Protein AF-A0A5N9BC01-F1 (afdb_monomer_lite)

Secondary structure (DSSP, 8-state):
------SS---EEEE-S-HHHHHT-EETTPEE--TTTHHHHGGGGT--TTS-EEEEESSSHHHHHHHHHHHHTT--SEEEEEEHHHHHHHTT--EE-------EEEEEE-TT--EEEEETTS-EEETTEEEEEEEEE-TTTT-S-SEEEEEEEEETTTTEEEEEEEEEESSGGG-S-EEE---TT--PPEEP-TTSHHHHHHHHHHT--S--

Sequence (212 aa):
MVVGFSEKAYSVMIDVRTDEEWRAGYIEGAIHIPLSEIKKNIENYEISKDEEILLYCRSGNRSGRAKAILDELGYTNTTNIGGIESVSEEYNLKIKKDIYTPSWELYAETDVGIKYYVDTKSYFERNDNKYVITMQDTSTQGTDFRSLSMYFEIDCEKFRARPVRIFGYSGLMGDGNEVELSEKSDNIWMYATAGTPNGILLDVMCGGDEEK

Structure (mmCIF, N/CA/C/O backbone):
data_AF-A0A5N9BC01-F1
#
_entry.id   AF-A0A5N9BC01-F1
#
loop_
_atom_site.group_PDB
_atom_site.id
_atom_site.type_symbol
_atom_site.label_atom_id
_atom_site.label_alt_id
_atom_site.label_comp_id
_atom_site.label_asym_id
_atom_site.label_entity_id
_atom_site.label_seq_id
_atom_site.pdbx_PDB_ins_code
_atom_site.Cartn_x
_atom_site.Cartn_y
_atom_site.Cartn_z
_atom_site.occupancy
_atom_site.B_iso_or_equiv
_atom_site.auth_seq_id
_atom_site.auth_comp_id
_atom_site.auth_asym_id
_atom_site.auth_atom_id
_atom_site.pdbx_PDB_model_num
ATOM 1 N N . MET A 1 1 ? -0.785 -28.365 17.333 1.00 28.58 1 MET A N 1
ATOM 2 C CA . MET A 1 1 ? -1.544 -27.939 18.525 1.00 28.58 1 MET A CA 1
ATOM 3 C C . MET A 1 1 ? -2.065 -26.548 18.225 1.00 28.58 1 MET A C 1
ATOM 5 O O . MET A 1 1 ? -1.268 -25.627 18.139 1.00 28.58 1 MET A O 1
ATOM 9 N N . VAL A 1 2 ? -3.353 -26.443 17.904 1.00 28.72 2 VAL A N 1
ATOM 10 C CA . VAL A 1 2 ? -4.022 -25.173 17.602 1.00 28.72 2 VAL A CA 1
ATOM 11 C C . VAL A 1 2 ? -4.613 -24.680 18.918 1.00 28.72 2 VAL A C 1
ATOM 13 O O . VAL A 1 2 ? -5.442 -25.364 19.508 1.00 28.72 2 VAL A O 1
ATOM 16 N N . VAL A 1 3 ? -4.134 -23.544 19.403 1.00 34.75 3 VAL A N 1
ATOM 17 C CA . VAL A 1 3 ? -4.784 -22.723 20.432 1.00 34.75 3 VAL A CA 1
ATOM 18 C C . VAL A 1 3 ? -5.251 -21.486 19.659 1.00 34.75 3 VAL A C 1
ATOM 20 O O . VAL A 1 3 ? -4.413 -20.796 19.098 1.00 34.75 3 VAL A O 1
ATOM 23 N N . GLY A 1 4 ? -6.528 -21.216 19.399 1.00 25.83 4 GLY A N 1
ATOM 24 C CA . GLY A 1 4 ? -7.740 -21.506 20.155 1.00 25.83 4 GLY A CA 1
ATOM 25 C C . GLY A 1 4 ? -8.267 -20.166 20.665 1.00 25.83 4 GLY A C 1
ATOM 26 O O . GLY A 1 4 ? -8.031 -19.834 21.821 1.00 25.83 4 GLY A O 1
ATOM 27 N N . PHE A 1 5 ? -8.892 -19.371 19.785 1.00 39.84 5 PHE A N 1
ATOM 28 C CA . PHE A 1 5 ? -9.642 -18.179 20.186 1.00 39.84 5 PHE A CA 1
ATOM 29 C C . PHE A 1 5 ? -10.768 -18.635 21.126 1.00 39.84 5 PHE A C 1
ATOM 31 O O . PHE A 1 5 ? -11.551 -19.516 20.779 1.00 39.84 5 PHE A O 1
ATOM 38 N N . SER A 1 6 ? -10.779 -18.096 22.344 1.00 33.09 6 SER A N 1
ATOM 39 C CA . SER A 1 6 ? -11.798 -18.351 23.366 1.00 33.09 6 SER A CA 1
ATOM 40 C C . SER A 1 6 ? -13.200 -18.035 22.830 1.00 33.09 6 SER A C 1
ATOM 42 O O . SER A 1 6 ? -13.375 -17.016 22.172 1.00 33.09 6 SER A O 1
ATOM 44 N N . GLU A 1 7 ? -14.191 -18.867 23.173 1.00 32.25 7 GLU A N 1
ATOM 45 C CA . GLU A 1 7 ? -15.620 -18.777 22.811 1.00 32.25 7 GLU A CA 1
ATOM 46 C C . GLU A 1 7 ? -16.351 -17.532 23.374 1.00 32.25 7 GLU A C 1
ATOM 48 O O . GLU A 1 7 ? -17.324 -17.629 24.124 1.00 32.25 7 GLU A O 1
ATOM 53 N N . LYS A 1 8 ? -15.905 -16.329 23.016 1.00 34.56 8 LYS A N 1
ATOM 54 C CA . LYS A 1 8 ? -16.714 -15.107 23.073 1.00 34.56 8 LYS A CA 1
ATOM 55 C C . LYS A 1 8 ? -16.886 -14.596 21.647 1.00 34.56 8 LYS A C 1
ATOM 57 O O . LYS A 1 8 ? -15.957 -14.704 20.855 1.00 34.56 8 LYS A O 1
ATOM 62 N N . ALA A 1 9 ? -18.090 -14.114 21.333 1.00 38.66 9 ALA A N 1
ATOM 63 C CA . ALA A 1 9 ? -18.463 -13.549 20.037 1.00 38.66 9 ALA A CA 1
ATOM 64 C C . ALA A 1 9 ? -17.317 -12.701 19.462 1.00 38.66 9 ALA A C 1
ATOM 66 O O . ALA A 1 9 ? -16.753 -11.890 20.189 1.00 38.66 9 ALA A O 1
ATOM 67 N N . TYR A 1 10 ? -16.938 -12.966 18.211 1.00 49.47 10 TYR A N 1
ATOM 68 C CA . TYR A 1 10 ? -15.742 -12.421 17.572 1.00 49.47 10 TYR A CA 1
ATOM 69 C C . TYR A 1 10 ? -15.639 -10.901 17.770 1.00 49.47 10 TYR A C 1
ATOM 71 O O . TYR A 1 10 ? -16.432 -10.148 17.220 1.00 49.47 10 TYR A O 1
ATOM 79 N N . SER A 1 11 ? -14.674 -10.449 18.572 1.00 68.69 11 SER A N 1
ATOM 80 C CA . SER A 1 11 ? -14.375 -9.026 18.716 1.00 68.69 11 SER A CA 1
ATOM 81 C C . SER A 1 11 ? -13.647 -8.543 17.459 1.00 68.69 11 SER A C 1
ATOM 83 O O . SER A 1 11 ? -12.609 -9.100 17.086 1.00 68.69 11 SER A O 1
ATOM 85 N N . VAL A 1 12 ? -14.149 -7.492 16.816 1.00 88.19 12 VAL A N 1
ATOM 86 C CA . VAL A 1 12 ? -13.495 -6.859 15.667 1.00 88.19 12 VAL A CA 1
ATOM 87 C C . VAL A 1 12 ? -12.397 -5.933 16.174 1.00 88.19 12 VAL A C 1
ATOM 89 O O . VAL A 1 12 ? -12.667 -4.918 16.814 1.00 88.19 12 VAL A O 1
ATOM 92 N N . MET A 1 13 ? -11.138 -6.258 15.888 1.00 92.81 13 MET A N 1
ATOM 93 C CA . MET A 1 13 ? -10.010 -5.409 16.261 1.00 92.81 13 MET A CA 1
ATOM 94 C C . MET A 1 13 ? -9.645 -4.459 15.119 1.00 92.81 13 MET A C 1
ATOM 96 O O . MET A 1 13 ? -9.407 -4.905 14.001 1.00 92.81 13 MET A O 1
ATOM 100 N N . ILE A 1 14 ? -9.559 -3.159 15.402 1.00 95.12 14 ILE A N 1
ATOM 101 C CA . ILE A 1 14 ? -9.250 -2.122 14.415 1.00 95.12 14 ILE A CA 1
ATOM 102 C C . ILE A 1 14 ? -7.999 -1.342 14.830 1.00 95.12 14 ILE A C 1
ATOM 104 O O . ILE A 1 14 ? -7.929 -0.740 15.907 1.00 95.12 14 ILE A O 1
ATOM 108 N N . ASP A 1 15 ? -7.029 -1.309 13.924 1.00 96.12 15 ASP A N 1
ATOM 109 C CA . ASP A 1 15 ? -5.835 -0.482 14.001 1.00 96.12 15 ASP A CA 1
ATOM 110 C C . ASP A 1 15 ? -6.068 0.857 13.305 1.00 96.12 15 ASP A C 1
ATOM 112 O O . ASP A 1 15 ? -6.285 0.911 12.094 1.00 96.12 15 ASP A O 1
ATOM 116 N N . VAL A 1 16 ? -5.979 1.948 14.066 1.00 97.19 16 VAL A N 1
ATOM 117 C CA . VAL A 1 16 ? -6.204 3.307 13.544 1.00 97.19 16 VAL A CA 1
ATOM 118 C C . VAL A 1 16 ? -4.920 4.117 13.332 1.00 97.19 16 VAL A C 1
ATOM 120 O O . VAL A 1 16 ? -4.947 5.356 13.289 1.00 97.19 16 VAL A O 1
ATOM 123 N N . ARG A 1 17 ? -3.770 3.437 13.262 1.00 94.19 17 ARG A N 1
ATOM 124 C CA . ARG A 1 17 ? -2.456 4.033 12.970 1.00 94.19 17 ARG A CA 1
ATOM 125 C C . ARG A 1 17 ? -2.304 4.391 11.489 1.00 94.19 17 ARG A C 1
ATOM 127 O O . ARG A 1 17 ? -3.174 4.092 10.677 1.00 94.19 17 ARG A O 1
ATOM 134 N N . THR A 1 18 ? -1.215 5.082 11.145 1.00 83.56 18 THR A N 1
ATOM 135 C CA . THR A 1 18 ? -0.920 5.397 9.738 1.00 83.56 18 THR A CA 1
ATOM 136 C C . THR A 1 18 ? -0.497 4.147 8.973 1.00 83.56 18 THR A C 1
ATOM 138 O O . THR A 1 18 ? -0.130 3.137 9.580 1.00 83.56 18 THR A O 1
ATOM 141 N N . ASP A 1 19 ? -0.510 4.221 7.644 1.00 79.69 19 ASP A N 1
ATOM 142 C CA . ASP A 1 19 ? -0.063 3.118 6.797 1.00 79.69 19 ASP A CA 1
ATOM 143 C C . ASP A 1 19 ? 1.407 2.752 7.061 1.00 79.69 19 ASP A C 1
ATOM 145 O O . ASP A 1 19 ? 1.770 1.580 7.037 1.00 79.69 19 ASP A O 1
ATOM 149 N N . GLU A 1 20 ? 2.275 3.734 7.335 1.00 72.25 20 GLU A N 1
ATOM 150 C CA . GLU A 1 20 ? 3.688 3.486 7.655 1.00 72.25 20 GLU A CA 1
ATOM 151 C C . GLU A 1 20 ? 3.836 2.677 8.946 1.00 72.25 20 GLU A C 1
ATOM 153 O O . GLU A 1 20 ? 4.620 1.732 9.003 1.00 72.25 20 GLU A O 1
ATOM 158 N N . GLU A 1 21 ? 3.062 3.018 9.979 1.00 84.31 21 GLU A N 1
ATOM 159 C CA . GLU A 1 21 ? 3.066 2.292 11.251 1.00 84.31 21 GLU A CA 1
ATOM 160 C C . GLU A 1 21 ? 2.482 0.882 11.113 1.00 84.31 21 GLU A C 1
ATOM 162 O O . GLU A 1 21 ? 2.986 -0.039 11.753 1.00 84.31 21 GLU A O 1
ATOM 167 N N . TRP A 1 22 ? 1.446 0.709 10.285 1.00 85.81 22 TRP A N 1
ATOM 168 C CA . TRP A 1 22 ? 0.878 -0.601 9.965 1.00 85.81 22 TRP A CA 1
ATOM 169 C C . TRP A 1 22 ? 1.900 -1.496 9.259 1.00 85.81 22 TRP A C 1
ATOM 171 O O . TRP A 1 22 ? 2.166 -2.606 9.719 1.00 85.81 22 TRP A O 1
ATOM 181 N N . ARG A 1 23 ? 2.555 -0.982 8.207 1.00 77.50 23 ARG A N 1
ATOM 182 C CA . ARG A 1 23 ? 3.620 -1.692 7.474 1.00 77.50 23 ARG A CA 1
ATOM 183 C C . ARG A 1 23 ? 4.821 -2.027 8.364 1.00 77.50 23 ARG A C 1
ATOM 185 O O . ARG A 1 23 ? 5.443 -3.069 8.183 1.00 77.50 23 ARG A O 1
ATOM 192 N N . ALA A 1 24 ? 5.139 -1.180 9.346 1.00 76.31 24 ALA A N 1
ATOM 193 C CA . ALA A 1 24 ? 6.208 -1.439 10.315 1.00 76.31 24 ALA A CA 1
ATOM 194 C C . ALA A 1 24 ? 5.879 -2.572 11.309 1.00 76.31 24 ALA A C 1
ATOM 196 O O . ALA A 1 24 ? 6.786 -3.092 11.970 1.00 76.31 24 ALA A O 1
ATOM 197 N N . GLY A 1 25 ? 4.603 -2.949 11.411 1.00 85.88 25 GLY A N 1
ATOM 198 C CA . GLY A 1 25 ? 4.110 -4.111 12.135 1.00 85.88 25 GLY A CA 1
ATOM 199 C C . GLY A 1 25 ? 2.765 -3.861 12.809 1.00 85.88 25 GLY A C 1
ATOM 200 O O . GLY A 1 25 ? 2.514 -2.762 13.301 1.00 85.88 25 GLY A O 1
ATOM 201 N N . TYR A 1 26 ? 1.916 -4.884 12.870 1.00 91.12 26 TYR A N 1
ATOM 202 C CA . TYR A 1 26 ? 0.523 -4.834 13.310 1.00 91.12 26 TYR A CA 1
ATOM 203 C C . TYR A 1 26 ? 0.102 -6.101 14.067 1.00 91.12 26 TYR A C 1
ATOM 205 O O . TYR A 1 26 ? 0.809 -7.104 14.055 1.00 91.12 26 TYR A O 1
ATOM 213 N N . ILE A 1 27 ? -1.047 -6.070 14.742 1.00 91.31 27 ILE A N 1
ATOM 214 C CA . ILE A 1 27 ? -1.575 -7.240 15.453 1.00 91.31 27 ILE A CA 1
ATOM 215 C C . ILE A 1 27 ? -2.256 -8.183 14.461 1.00 91.31 27 ILE A C 1
ATOM 217 O O . ILE A 1 27 ? -3.157 -7.777 13.731 1.00 91.31 27 ILE A O 1
ATOM 221 N N . GLU A 1 28 ? -1.843 -9.452 14.442 1.00 84.38 28 GLU A N 1
ATOM 222 C CA . GLU A 1 28 ? -2.452 -10.465 13.573 1.00 84.38 28 GLU A CA 1
ATOM 223 C C . GLU A 1 28 ? -3.981 -10.521 13.739 1.00 84.38 28 GLU A C 1
ATOM 225 O O . GLU A 1 28 ? -4.484 -10.693 14.846 1.00 84.38 28 GLU A O 1
ATOM 230 N N . GLY A 1 29 ? -4.709 -10.403 12.624 1.00 83.38 29 GLY A N 1
ATOM 231 C CA . GLY A 1 29 ? -6.175 -10.423 12.606 1.00 83.38 29 GLY A CA 1
ATOM 232 C C . GLY A 1 29 ? -6.841 -9.060 12.817 1.00 83.38 29 GLY A C 1
ATOM 233 O O . GLY A 1 29 ? -8.062 -8.980 12.726 1.00 83.38 29 GLY A O 1
ATOM 234 N N . ALA A 1 30 ? -6.075 -7.991 13.059 1.00 90.38 30 ALA A N 1
ATOM 235 C CA . ALA A 1 30 ? -6.622 -6.640 13.076 1.00 90.38 30 ALA A CA 1
ATOM 236 C C . ALA A 1 30 ? -6.996 -6.160 11.664 1.00 90.38 30 ALA A C 1
ATOM 238 O O . ALA A 1 30 ? -6.338 -6.489 10.677 1.00 90.38 30 ALA A O 1
ATOM 239 N N . ILE A 1 31 ? -8.032 -5.330 11.583 1.00 90.81 31 ILE A N 1
ATOM 240 C CA . ILE A 1 31 ? -8.410 -4.572 10.392 1.00 90.81 31 ILE A CA 1
ATOM 241 C C . ILE A 1 31 ? -7.713 -3.212 10.457 1.00 90.81 31 ILE A C 1
ATOM 243 O O . ILE A 1 31 ? -7.769 -2.529 11.480 1.00 90.81 31 ILE A O 1
ATOM 247 N N . HIS A 1 32 ? -7.073 -2.786 9.371 1.00 92.81 32 HIS A N 1
ATOM 248 C CA . HIS A 1 32 ? -6.431 -1.474 9.312 1.00 92.81 32 HIS A CA 1
ATOM 249 C C . HIS A 1 32 ? -7.375 -0.416 8.747 1.00 92.81 32 HIS A C 1
ATOM 251 O O . HIS A 1 32 ? -7.806 -0.500 7.599 1.00 92.81 32 HIS A O 1
ATOM 257 N N . ILE A 1 33 ? -7.696 0.595 9.557 1.00 94.56 33 ILE A N 1
ATOM 258 C CA . ILE A 1 33 ? -8.483 1.752 9.127 1.00 94.56 33 ILE A CA 1
ATOM 259 C C . ILE A 1 33 ? -7.889 3.007 9.774 1.00 94.56 33 ILE A C 1
ATOM 261 O O . ILE A 1 33 ? -8.222 3.307 10.925 1.00 94.56 33 ILE A O 1
ATOM 265 N N . PRO A 1 34 ? -7.038 3.781 9.072 1.00 94.69 34 PRO A N 1
ATOM 266 C CA . PRO A 1 34 ? -6.438 4.986 9.632 1.00 94.69 34 PRO A CA 1
ATOM 267 C C . PRO A 1 34 ? -7.481 5.922 10.247 1.00 94.69 34 PRO A C 1
ATOM 269 O O . PRO A 1 34 ? -8.564 6.117 9.690 1.00 94.69 34 PRO A O 1
ATOM 272 N N . LEU A 1 35 ? -7.145 6.579 11.364 1.00 96.31 35 LEU A N 1
ATOM 273 C CA . LEU A 1 35 ? -8.056 7.528 12.027 1.00 96.31 35 LEU A CA 1
ATOM 274 C C . LEU A 1 35 ? -8.612 8.595 11.063 1.00 96.31 35 LEU A C 1
ATOM 276 O O . LEU A 1 35 ? -9.759 9.010 11.202 1.00 96.31 35 LEU A O 1
ATOM 280 N N . SER A 1 36 ? -7.808 9.048 10.099 1.00 91.38 36 SER A N 1
ATOM 281 C CA . SER A 1 36 ? -8.218 10.029 9.084 1.00 91.38 36 SER A CA 1
ATOM 282 C C . SER A 1 36 ? -9.303 9.515 8.139 1.00 91.38 36 SER A C 1
ATOM 284 O O . SER A 1 36 ? -10.016 10.318 7.544 1.00 91.38 36 SER A O 1
ATOM 286 N N . GLU A 1 37 ? -9.436 8.198 8.000 1.00 91.50 37 GLU A N 1
ATOM 287 C CA . GLU A 1 37 ? -10.335 7.554 7.046 1.00 91.50 37 GLU A CA 1
ATOM 288 C C . GLU A 1 37 ? -11.502 6.821 7.711 1.00 91.50 37 GLU A C 1
ATOM 290 O O . GLU A 1 37 ? -12.494 6.530 7.044 1.00 91.50 37 GLU A O 1
ATOM 295 N N . ILE A 1 38 ? -11.436 6.569 9.023 1.00 95.06 38 ILE A N 1
ATOM 296 C CA . ILE A 1 38 ? -12.409 5.721 9.724 1.00 95.06 38 ILE A CA 1
ATOM 297 C C . ILE A 1 38 ? -13.857 6.172 9.538 1.00 95.06 38 ILE A C 1
ATOM 299 O O . ILE A 1 38 ? -14.724 5.349 9.270 1.00 95.06 38 ILE A O 1
ATOM 303 N N . LYS A 1 39 ? -14.118 7.485 9.568 1.00 94.00 39 LYS A N 1
ATOM 304 C CA . LYS A 1 39 ? -15.468 8.030 9.370 1.00 94.00 39 LYS A CA 1
ATOM 305 C C . LYS A 1 39 ? -16.040 7.718 7.986 1.00 94.00 39 LYS A C 1
ATOM 307 O O . LYS A 1 39 ? -17.250 7.606 7.842 1.00 94.00 39 LYS A O 1
ATOM 312 N N . LYS A 1 40 ? -15.177 7.632 6.973 1.00 91.44 40 LYS A N 1
ATOM 313 C CA . LYS A 1 40 ? -15.565 7.392 5.581 1.00 91.44 40 LYS A CA 1
ATOM 314 C C . LYS A 1 40 ? -15.636 5.900 5.258 1.00 91.44 40 LYS A C 1
ATOM 316 O O . LYS A 1 40 ? -16.462 5.508 4.446 1.00 91.44 40 LYS A O 1
ATOM 321 N N . ASN A 1 41 ? -14.760 5.099 5.860 1.00 89.56 41 ASN A N 1
ATOM 322 C CA . ASN A 1 41 ? -14.519 3.733 5.405 1.00 89.56 41 ASN A CA 1
ATOM 323 C C . ASN A 1 41 ? -15.131 2.656 6.308 1.00 89.56 41 ASN A C 1
ATOM 325 O O . ASN A 1 41 ? -15.244 1.527 5.849 1.00 89.56 41 ASN A O 1
ATOM 329 N N . ILE A 1 42 ? -15.514 2.953 7.559 1.00 90.38 42 ILE A N 1
ATOM 330 C CA . ILE A 1 42 ? -15.968 1.913 8.503 1.00 90.38 42 ILE A CA 1
ATOM 331 C C . ILE A 1 42 ? -17.178 1.116 7.991 1.00 90.38 42 ILE A C 1
ATOM 333 O O . ILE A 1 42 ? -17.249 -0.091 8.197 1.00 90.38 42 ILE A O 1
ATOM 337 N N . GLU A 1 43 ? -18.091 1.757 7.262 1.00 89.00 43 GLU A N 1
ATOM 338 C CA . GLU A 1 43 ? -19.301 1.107 6.739 1.00 89.00 43 GLU A CA 1
ATOM 339 C C . GLU A 1 43 ? -19.011 0.102 5.611 1.00 89.00 43 GLU A C 1
ATOM 341 O O . GLU A 1 43 ? -19.857 -0.736 5.315 1.00 89.00 43 GLU A O 1
ATOM 346 N N . ASN A 1 44 ? -17.803 0.115 5.035 1.00 87.31 44 ASN A N 1
ATOM 347 C CA . ASN A 1 44 ? -17.390 -0.839 4.000 1.00 87.31 44 ASN A CA 1
ATOM 348 C C . ASN A 1 44 ? -16.996 -2.215 4.563 1.00 87.31 44 ASN A C 1
ATOM 350 O O . ASN A 1 44 ? -16.801 -3.146 3.789 1.00 87.31 44 ASN A O 1
ATOM 354 N N . TYR A 1 45 ? -16.827 -2.341 5.882 1.00 81.12 45 TYR A N 1
ATOM 355 C CA . TYR A 1 45 ? -16.319 -3.560 6.522 1.00 81.12 45 TYR A CA 1
ATOM 356 C C . TYR A 1 45 ? -17.424 -4.507 7.014 1.00 81.12 45 TYR A C 1
ATOM 358 O O . TYR A 1 45 ? -17.119 -5.468 7.709 1.00 81.12 45 TYR A O 1
ATOM 366 N N . GLU A 1 46 ? -18.693 -4.231 6.688 1.00 83.44 46 GLU A N 1
ATOM 367 C CA . GLU A 1 46 ? -19.864 -5.036 7.092 1.00 83.44 46 GLU A CA 1
ATOM 368 C C . GLU A 1 46 ? -19.953 -5.315 8.613 1.00 83.44 46 GLU A C 1
ATOM 370 O O . GLU A 1 46 ? -20.582 -6.277 9.044 1.00 83.44 46 GLU A O 1
ATOM 375 N N . ILE A 1 47 ? -19.358 -4.446 9.442 1.00 85.19 47 ILE A N 1
ATOM 376 C CA . ILE A 1 47 ? -19.362 -4.565 10.909 1.00 85.19 47 ILE A CA 1
ATOM 377 C C . ILE A 1 47 ? -20.702 -4.065 11.450 1.00 85.19 47 ILE A C 1
ATOM 379 O O . ILE A 1 47 ? -21.086 -2.910 11.208 1.00 85.19 47 ILE A O 1
ATOM 383 N N . SER A 1 48 ? -21.396 -4.905 12.220 1.00 87.75 48 SER A N 1
ATOM 384 C CA . SER A 1 48 ? -22.685 -4.525 12.809 1.00 87.75 48 SER A CA 1
ATOM 385 C C . SER A 1 48 ? -22.499 -3.456 13.891 1.00 87.75 48 SER A C 1
ATOM 387 O O . SER A 1 48 ? -21.491 -3.414 14.592 1.00 87.75 48 SER A O 1
ATOM 389 N N . LYS A 1 49 ? -23.470 -2.546 14.040 1.00 92.31 49 LYS A N 1
ATOM 390 C CA . LYS A 1 49 ? -23.354 -1.407 14.975 1.00 92.31 49 LYS A CA 1
ATOM 391 C C . LYS A 1 49 ? -23.278 -1.843 16.448 1.00 92.31 49 LYS A C 1
ATOM 393 O O . LYS A 1 49 ? -22.740 -1.110 17.273 1.00 92.31 49 LYS A O 1
ATOM 398 N N . ASP A 1 50 ? -23.805 -3.013 16.780 1.00 91.12 50 ASP A N 1
ATOM 399 C CA . ASP A 1 50 ? -23.810 -3.620 18.113 1.00 91.12 50 ASP A CA 1
ATOM 400 C C . ASP A 1 50 ? -22.650 -4.601 18.359 1.00 91.12 50 ASP A C 1
ATOM 402 O O . ASP A 1 50 ? -22.447 -5.047 19.492 1.00 91.12 50 ASP A O 1
ATOM 406 N N . GLU A 1 51 ? -21.864 -4.899 17.325 1.00 88.88 51 GLU A N 1
ATOM 407 C CA . GLU A 1 51 ? -20.704 -5.782 17.406 1.00 88.88 51 GLU A CA 1
ATOM 408 C C . GLU A 1 51 ? -19.588 -5.165 18.258 1.00 88.88 51 GLU A C 1
ATOM 410 O O . GLU A 1 51 ? -19.410 -3.946 18.301 1.00 88.88 51 GLU A O 1
ATOM 415 N N . GLU A 1 52 ? -18.838 -6.007 18.974 1.00 91.69 52 GLU A N 1
ATOM 416 C CA . GLU A 1 52 ? -17.736 -5.543 19.815 1.00 91.69 52 GLU A CA 1
ATOM 417 C C . GLU A 1 52 ? -16.556 -5.091 18.953 1.00 91.69 52 GLU A C 1
ATOM 419 O O . GLU A 1 52 ? -15.941 -5.896 18.258 1.00 91.69 52 GLU A O 1
ATOM 424 N N . ILE A 1 53 ? -16.207 -3.807 19.041 1.00 94.56 53 ILE A N 1
ATOM 425 C CA . ILE A 1 53 ? -15.092 -3.206 18.310 1.00 94.56 53 ILE A CA 1
ATOM 426 C C . ILE A 1 53 ? -13.997 -2.791 19.291 1.00 94.56 53 ILE A C 1
ATOM 428 O O . ILE A 1 53 ? -14.180 -1.894 20.119 1.00 94.56 53 ILE A O 1
ATOM 432 N N . LEU A 1 54 ? -12.819 -3.390 19.152 1.00 95.56 54 LEU A N 1
ATOM 433 C CA . LEU A 1 54 ? -11.627 -3.070 19.927 1.00 95.56 54 LEU A CA 1
ATOM 434 C C . LEU A 1 54 ? -10.680 -2.196 19.098 1.00 95.56 54 LEU A C 1
ATOM 436 O O . LEU A 1 54 ? -10.128 -2.626 18.091 1.00 95.56 54 LEU A O 1
ATOM 440 N N . LEU A 1 55 ? -10.465 -0.960 19.530 1.00 97.25 55 LEU A N 1
ATOM 441 C CA . LEU A 1 55 ? -9.646 0.029 18.835 1.00 97.25 55 LEU A CA 1
ATOM 442 C C . LEU A 1 55 ? -8.289 0.167 19.513 1.00 97.25 55 LEU A C 1
ATOM 444 O O . LEU A 1 55 ? -8.220 0.527 20.692 1.00 97.25 55 LEU A O 1
ATOM 448 N N . TYR A 1 56 ? -7.208 0.008 18.754 1.00 97.19 56 TYR A N 1
ATOM 449 C CA . TYR A 1 56 ? -5.862 0.316 19.231 1.00 97.19 56 TYR A CA 1
ATOM 450 C C . TYR A 1 56 ? -5.132 1.269 18.290 1.00 97.19 56 TYR A C 1
ATOM 452 O O . TYR A 1 56 ? -5.501 1.485 17.135 1.00 97.19 56 TYR A O 1
ATOM 460 N N . CYS A 1 57 ? -4.086 1.903 18.809 1.00 93.56 57 CYS A N 1
ATOM 461 C CA . CYS A 1 57 ? -3.162 2.663 17.980 1.00 93.56 57 CYS A CA 1
ATOM 462 C C . CYS A 1 57 ? -1.729 2.548 18.511 1.00 93.56 57 CYS A C 1
ATOM 464 O O . CYS A 1 57 ? -1.364 1.540 19.097 1.00 93.56 57 CYS A O 1
ATOM 466 N N . ARG A 1 58 ? -0.881 3.569 18.329 1.00 89.94 58 ARG A N 1
ATOM 467 C CA . ARG A 1 58 ? 0.480 3.557 18.895 1.00 89.94 58 ARG A CA 1
ATOM 468 C C . ARG A 1 58 ? 0.491 3.695 20.421 1.00 89.94 58 ARG A C 1
ATOM 470 O O . ARG A 1 58 ? 1.292 3.044 21.073 1.00 89.94 58 ARG A O 1
ATOM 477 N N . SER A 1 59 ? -0.366 4.550 20.983 1.00 86.81 59 SER A N 1
ATOM 478 C CA . SER A 1 59 ? -0.309 4.935 22.407 1.00 86.81 59 SER A CA 1
ATOM 479 C C . SER A 1 59 ? -1.674 5.135 23.082 1.00 86.81 59 SER A C 1
ATOM 481 O O . SER A 1 59 ? -1.733 5.668 24.182 1.00 86.81 59 SER A O 1
ATOM 483 N N . GLY A 1 60 ? -2.780 4.797 22.416 1.00 90.00 60 GLY A N 1
ATOM 484 C CA . GLY A 1 60 ? -4.151 4.982 22.920 1.00 90.00 60 GLY A CA 1
ATOM 485 C C . GLY A 1 60 ? -4.858 6.293 22.532 1.00 90.00 60 GLY A C 1
ATOM 486 O O . GLY A 1 60 ? -6.086 6.354 22.548 1.00 90.00 60 GLY A O 1
ATOM 487 N N . ASN A 1 61 ? -4.136 7.345 22.126 1.00 93.25 61 ASN A N 1
ATOM 488 C CA . ASN A 1 61 ? -4.761 8.651 21.845 1.00 93.25 61 ASN A CA 1
ATOM 489 C C . ASN A 1 61 ? -5.637 8.663 20.580 1.00 93.25 61 ASN A C 1
ATOM 491 O O . ASN A 1 61 ? -6.716 9.255 20.566 1.00 93.25 61 ASN A O 1
ATOM 495 N N . ARG A 1 62 ? -5.172 8.034 19.494 1.00 96.81 62 ARG A N 1
ATOM 496 C CA . ARG A 1 62 ? -5.917 7.997 18.224 1.00 96.81 62 ARG A CA 1
ATOM 497 C C . ARG A 1 62 ? -7.101 7.046 18.295 1.00 96.81 62 ARG A C 1
ATOM 499 O O . ARG A 1 62 ? -8.167 7.399 17.811 1.00 96.81 62 ARG A O 1
ATOM 506 N N . SER A 1 63 ? -6.937 5.903 18.951 1.00 95.31 63 SER A N 1
ATOM 507 C CA . SER A 1 63 ? -8.022 4.952 19.199 1.00 95.31 63 SER A CA 1
ATOM 508 C C . SER A 1 63 ? -9.118 5.549 20.082 1.00 95.31 63 SER A C 1
ATOM 510 O O . SER A 1 63 ? -10.290 5.312 19.821 1.00 95.31 63 SER A O 1
ATOM 512 N N . GLY A 1 64 ? -8.782 6.426 21.036 1.00 96.94 64 GLY A N 1
ATOM 513 C CA . GLY A 1 64 ? -9.786 7.199 21.779 1.00 96.94 64 GLY A CA 1
ATOM 514 C C . GLY A 1 64 ? -10.608 8.145 20.893 1.00 96.94 64 GLY A C 1
ATOM 515 O O . GLY A 1 64 ? -11.823 8.236 21.044 1.00 96.94 64 GLY A O 1
ATOM 516 N N . ARG A 1 65 ? -9.970 8.812 19.921 1.00 97.94 65 ARG A N 1
ATOM 517 C CA . ARG A 1 65 ? -10.676 9.650 18.932 1.00 97.94 65 ARG A CA 1
ATOM 518 C C . ARG A 1 65 ? -11.516 8.819 17.966 1.00 97.94 65 ARG A C 1
ATOM 520 O O . ARG A 1 65 ? -12.639 9.199 17.667 1.00 97.94 65 ARG A O 1
ATOM 527 N N . ALA A 1 66 ? -10.981 7.692 17.503 1.00 97.81 66 ALA A N 1
ATOM 528 C CA . ALA A 1 66 ? -11.704 6.757 16.651 1.00 97.81 66 ALA A CA 1
ATOM 529 C C . ALA A 1 66 ? -12.962 6.236 17.351 1.00 97.81 66 ALA A C 1
ATOM 531 O O . ALA A 1 66 ? -14.027 6.234 16.750 1.00 97.81 66 ALA A O 1
ATOM 532 N N . LYS A 1 67 ? -12.854 5.901 18.643 1.00 98.12 67 LYS A N 1
ATOM 533 C CA . LYS A 1 67 ? -13.986 5.487 19.472 1.00 98.12 67 LYS A CA 1
ATOM 534 C C . LYS A 1 67 ? -15.090 6.546 19.460 1.00 98.12 67 LYS A C 1
ATOM 536 O O . LYS A 1 67 ? -16.221 6.224 19.132 1.00 98.12 67 LYS A O 1
ATOM 541 N N . ALA A 1 68 ? -14.747 7.809 19.728 1.00 98.06 68 ALA A N 1
ATOM 542 C CA . ALA A 1 68 ? -15.715 8.907 19.704 1.00 98.06 68 ALA A CA 1
ATOM 543 C C . ALA A 1 68 ? -16.397 9.068 18.331 1.00 98.06 68 ALA A C 1
ATOM 545 O O . ALA A 1 68 ? -17.604 9.270 18.267 1.00 98.06 68 ALA A O 1
ATOM 546 N N . ILE A 1 69 ? -15.645 8.923 17.233 1.00 98.00 69 ILE A N 1
ATOM 547 C CA . ILE A 1 69 ? -16.207 8.955 15.873 1.00 98.00 69 ILE A CA 1
ATOM 548 C C . ILE A 1 69 ? -17.182 7.791 15.655 1.00 98.00 69 ILE A C 1
ATOM 550 O O . ILE A 1 69 ? -18.253 7.993 15.093 1.00 98.00 69 ILE A O 1
ATOM 554 N N . LEU A 1 70 ? -16.824 6.576 16.073 1.00 97.31 70 LEU A N 1
ATOM 555 C CA . LEU A 1 70 ? -17.693 5.411 15.912 1.00 97.31 70 LEU A CA 1
ATOM 556 C C . LEU A 1 70 ? -18.956 5.518 16.780 1.00 97.31 70 LEU A C 1
ATOM 558 O O . LEU A 1 70 ? -20.040 5.197 16.296 1.00 97.31 70 LEU A O 1
ATOM 562 N N . ASP A 1 71 ? -18.838 6.043 18.000 1.00 96.75 71 ASP A N 1
ATOM 563 C CA . ASP A 1 71 ? -19.983 6.331 18.871 1.00 96.75 71 ASP A CA 1
ATOM 564 C C . ASP A 1 71 ? -20.951 7.324 18.193 1.00 96.75 71 ASP A C 1
ATOM 566 O O . ASP A 1 71 ? -22.159 7.093 18.163 1.00 96.75 71 ASP A O 1
ATOM 570 N N . GLU A 1 72 ? -20.433 8.397 17.576 1.00 97.31 72 GLU A N 1
ATOM 571 C CA . GLU A 1 72 ? -21.234 9.358 16.794 1.00 97.31 72 GLU A CA 1
ATOM 572 C C . GLU A 1 72 ? -21.924 8.716 15.579 1.00 97.31 72 GLU A C 1
ATOM 574 O O . GLU A 1 72 ? -23.009 9.142 15.182 1.00 97.31 72 GLU A O 1
ATOM 579 N N . LEU A 1 73 ? -21.309 7.688 14.990 1.00 95.88 73 LEU A N 1
ATOM 580 C CA . LEU A 1 73 ? -21.861 6.908 13.877 1.00 95.88 73 LEU A CA 1
ATOM 581 C C . LEU A 1 73 ? -22.807 5.785 14.334 1.00 95.88 73 LEU A C 1
ATOM 583 O O . LEU A 1 73 ? -23.256 4.991 13.502 1.00 95.88 73 LEU A O 1
ATOM 587 N N . GLY A 1 74 ? -23.103 5.702 15.633 1.00 96.75 74 GLY A N 1
ATOM 588 C CA . GLY A 1 74 ? -24.059 4.761 16.207 1.00 96.75 74 GLY A CA 1
ATOM 589 C C . GLY A 1 74 ? -23.502 3.373 16.513 1.00 96.75 74 GLY A C 1
ATOM 590 O O . GLY A 1 74 ? -24.300 2.475 16.760 1.00 96.75 74 GLY A O 1
ATOM 591 N N . TYR A 1 75 ? -22.180 3.171 16.498 1.00 96.38 75 TYR A N 1
ATOM 592 C CA . TYR A 1 75 ? -21.590 1.931 17.008 1.00 96.38 75 TYR A CA 1
ATOM 593 C C . TYR A 1 75 ? -21.648 1.936 18.536 1.00 96.38 75 TYR A C 1
ATOM 595 O O . TYR A 1 75 ? -21.086 2.816 19.184 1.00 96.38 75 TYR A O 1
ATOM 603 N N . THR A 1 76 ? -22.341 0.967 19.126 1.00 95.19 76 THR A N 1
ATOM 604 C CA . THR A 1 76 ? -22.694 0.995 20.552 1.00 95.19 76 THR A CA 1
ATOM 605 C C . THR A 1 76 ? -21.720 0.237 21.444 1.00 95.19 76 THR A C 1
ATOM 607 O O . THR A 1 76 ? -21.776 0.395 22.662 1.00 95.19 76 THR A O 1
ATOM 610 N N . ASN A 1 77 ? -20.838 -0.583 20.867 1.00 94.62 77 ASN A N 1
ATOM 611 C CA . ASN A 1 77 ? -19.931 -1.452 21.613 1.00 94.62 77 ASN A CA 1
ATOM 612 C C . ASN A 1 77 ? -18.465 -1.253 21.194 1.00 94.62 77 ASN A C 1
ATOM 614 O O . ASN A 1 77 ? -17.798 -2.159 20.706 1.00 94.62 77 ASN A O 1
ATOM 618 N N . THR A 1 78 ? -17.964 -0.026 21.356 1.00 95.44 78 THR A N 1
ATOM 619 C CA . THR A 1 78 ? -16.593 0.352 20.987 1.00 95.44 78 THR A CA 1
ATOM 620 C C . THR A 1 78 ? -15.713 0.530 22.227 1.00 95.44 78 THR A C 1
ATOM 622 O O . THR A 1 78 ? -16.078 1.226 23.180 1.00 95.44 78 THR A O 1
ATOM 625 N N . THR A 1 79 ? -14.511 -0.046 22.215 1.00 96.25 79 THR A N 1
ATOM 626 C CA . THR A 1 79 ? -13.555 0.020 23.330 1.00 96.25 79 THR A CA 1
ATOM 627 C C . THR A 1 79 ? -12.192 0.485 22.838 1.00 96.25 79 THR A C 1
ATOM 629 O O . THR A 1 79 ? -11.641 -0.062 21.891 1.00 96.25 79 THR A O 1
ATOM 632 N N . ASN A 1 80 ? -11.612 1.492 23.496 1.00 96.44 80 ASN A N 1
ATOM 633 C CA . ASN A 1 80 ? -10.208 1.847 23.290 1.00 96.44 80 ASN A CA 1
ATOM 634 C C . ASN A 1 80 ? -9.332 0.940 24.159 1.00 96.44 80 ASN A C 1
ATOM 636 O O . ASN A 1 80 ? -9.342 1.082 25.379 1.00 96.44 80 ASN A O 1
ATOM 640 N N . ILE A 1 81 ? -8.562 0.060 23.527 1.00 94.94 81 ILE A N 1
ATOM 641 C CA . ILE A 1 81 ? -7.682 -0.901 24.205 1.00 94.94 81 ILE A CA 1
ATOM 642 C C . ILE A 1 81 ? -6.219 -0.425 24.281 1.00 94.94 81 ILE A C 1
ATOM 644 O O . ILE A 1 81 ? -5.369 -1.115 24.827 1.00 94.94 81 ILE A O 1
ATOM 648 N N . GLY A 1 82 ? -5.912 0.784 23.793 1.00 94.25 82 GLY A N 1
ATOM 649 C CA . GLY A 1 82 ? -4.634 1.453 24.054 1.00 94.25 82 GLY A CA 1
ATOM 650 C C . GLY A 1 82 ? -3.611 1.399 22.914 1.00 94.25 82 GLY A C 1
ATOM 651 O O . GLY A 1 82 ? -3.923 1.668 21.749 1.00 94.25 82 GLY A O 1
ATOM 652 N N . GLY A 1 83 ? -2.342 1.205 23.281 1.00 93.12 83 GLY A N 1
ATOM 653 C CA . GLY A 1 83 ? -1.199 1.163 22.365 1.00 93.12 83 GLY A CA 1
ATOM 654 C C . GLY A 1 83 ? -0.825 -0.264 21.960 1.00 93.12 83 GLY A C 1
ATOM 655 O O . GLY A 1 83 ? -0.973 -1.174 22.765 1.00 93.12 83 GLY A O 1
ATOM 656 N N . ILE A 1 84 ? -0.305 -0.449 20.745 1.00 93.19 84 ILE A N 1
ATOM 657 C CA . ILE A 1 84 ? -0.003 -1.765 20.158 1.00 93.19 84 ILE A CA 1
ATOM 658 C C . ILE A 1 84 ? 0.872 -2.661 21.049 1.00 93.19 84 ILE A C 1
ATOM 660 O O . ILE A 1 84 ? 0.569 -3.840 21.176 1.00 93.19 84 ILE A O 1
ATOM 664 N N . GLU A 1 85 ? 1.905 -2.114 21.696 1.00 91.12 85 GLU A N 1
ATOM 665 C CA . GLU A 1 85 ? 2.780 -2.885 22.597 1.00 91.12 85 GLU A CA 1
ATOM 666 C C . GLU A 1 85 ? 1.997 -3.405 23.811 1.00 91.12 85 GLU A C 1
ATOM 668 O O . GLU A 1 85 ? 1.992 -4.598 24.092 1.00 91.12 85 GLU A O 1
ATOM 673 N N . SER A 1 86 ? 1.243 -2.524 24.478 1.00 90.69 86 SER A N 1
ATOM 674 C CA . SER A 1 86 ? 0.428 -2.893 25.641 1.00 90.69 86 SER A CA 1
ATOM 675 C C . SER A 1 86 ? -0.666 -3.898 25.284 1.00 90.69 86 SER A C 1
ATOM 677 O O . SER A 1 86 ? -0.888 -4.846 26.027 1.00 90.69 86 SER A O 1
ATOM 679 N N . VAL A 1 87 ? -1.316 -3.728 24.128 1.00 91.94 87 VAL A N 1
ATOM 680 C CA . VAL A 1 87 ? -2.325 -4.678 23.638 1.00 91.94 87 VAL A CA 1
ATOM 681 C C . VAL A 1 87 ? -1.693 -6.035 23.332 1.00 91.94 87 VAL A C 1
ATOM 683 O O . VAL A 1 87 ? -2.253 -7.066 23.695 1.00 91.94 87 VAL A O 1
ATOM 686 N N . SER A 1 88 ? -0.531 -6.055 22.675 1.00 89.62 88 SER A N 1
ATOM 687 C CA . SER A 1 88 ? 0.192 -7.293 22.374 1.00 89.62 88 SER A CA 1
ATOM 688 C C . SER A 1 88 ? 0.512 -8.075 23.650 1.00 89.62 88 SER A C 1
ATOM 690 O O . SER A 1 88 ? 0.267 -9.280 23.694 1.00 89.62 88 SER A O 1
ATOM 692 N N . GLU A 1 89 ? 0.977 -7.393 24.698 1.00 90.06 89 GLU A N 1
ATOM 693 C CA . GLU A 1 89 ? 1.279 -8.001 25.997 1.00 90.06 89 GLU A CA 1
ATOM 694 C C . GLU A 1 89 ? 0.018 -8.479 26.736 1.00 90.06 89 GLU A C 1
ATOM 696 O O . GLU A 1 89 ? -0.052 -9.640 27.139 1.00 90.06 89 GLU A O 1
ATOM 701 N N . GLU A 1 90 ? -0.989 -7.614 26.893 1.00 88.75 90 GLU A N 1
ATOM 702 C CA . GLU A 1 90 ? -2.200 -7.895 27.680 1.00 88.75 90 GLU A CA 1
ATOM 703 C C . GLU A 1 90 ? -3.033 -9.033 27.080 1.00 88.75 90 GLU A C 1
ATOM 705 O O . GLU A 1 90 ? -3.529 -9.899 27.803 1.00 88.75 90 GLU A O 1
ATOM 710 N N . TYR A 1 91 ? -3.145 -9.063 25.751 1.00 84.62 91 TYR A N 1
ATOM 711 C CA . TYR A 1 91 ? -3.928 -10.065 25.031 1.00 84.62 91 TYR A CA 1
ATOM 712 C C . TYR A 1 91 ? -3.075 -11.254 24.560 1.00 84.62 91 TYR A C 1
ATOM 714 O O . TYR A 1 91 ? -3.610 -12.184 23.955 1.00 84.62 91 TYR A O 1
ATOM 722 N N . ASN A 1 92 ? -1.762 -11.249 24.833 1.00 88.00 92 ASN A N 1
ATOM 723 C CA . ASN A 1 92 ? -0.800 -12.246 24.352 1.00 88.00 92 ASN A CA 1
ATOM 724 C C . ASN A 1 92 ? -0.889 -12.459 22.822 1.00 88.00 92 ASN A C 1
ATOM 726 O O . ASN A 1 92 ? -0.899 -13.587 22.317 1.00 88.00 92 ASN A O 1
ATOM 730 N N . LEU A 1 93 ? -0.994 -11.353 22.081 1.00 86.00 93 LEU A N 1
ATOM 731 C CA . LEU A 1 93 ? -1.126 -11.329 20.625 1.00 86.00 93 LEU A CA 1
ATOM 732 C C . LEU A 1 93 ? 0.216 -11.032 19.967 1.00 86.00 93 LEU A C 1
ATOM 734 O O . LEU A 1 93 ? 1.032 -10.277 20.490 1.00 86.00 93 LEU A O 1
ATOM 738 N N . LYS A 1 94 ? 0.446 -11.594 18.781 1.00 85.38 94 LYS A N 1
ATOM 739 C CA . LYS A 1 94 ? 1.691 -11.379 18.039 1.00 85.38 94 LYS A CA 1
ATOM 740 C C . LYS A 1 94 ? 1.618 -10.095 17.220 1.00 85.38 94 LYS A C 1
ATOM 742 O O . LYS A 1 94 ? 0.724 -9.946 16.387 1.00 85.38 94 LYS A O 1
ATOM 747 N N . ILE A 1 95 ? 2.619 -9.231 17.386 1.00 87.12 95 ILE A N 1
ATOM 748 C CA . ILE A 1 95 ? 2.908 -8.176 16.413 1.00 87.12 95 ILE A CA 1
ATOM 749 C C . ILE A 1 95 ? 3.561 -8.841 15.200 1.00 87.12 95 ILE A C 1
ATOM 751 O O . ILE A 1 95 ? 4.723 -9.257 15.239 1.00 87.12 95 ILE A O 1
ATOM 755 N N . LYS A 1 96 ? 2.799 -8.968 14.118 1.00 84.56 96 LYS A N 1
ATOM 756 C CA . LYS A 1 96 ? 3.319 -9.339 12.810 1.00 84.56 96 LYS A CA 1
ATOM 757 C C . LYS A 1 96 ? 4.012 -8.151 12.187 1.00 84.56 96 LYS A C 1
ATOM 759 O O . LYS A 1 96 ? 3.488 -7.048 12.172 1.00 84.56 96 LYS A O 1
ATOM 764 N N . LYS A 1 97 ? 5.174 -8.401 11.610 1.00 76.75 97 LYS A N 1
ATOM 765 C CA . LYS A 1 97 ? 5.710 -7.560 10.552 1.00 76.75 97 LYS A CA 1
ATOM 766 C C . LYS A 1 97 ? 5.535 -8.383 9.304 1.00 76.75 97 LYS A C 1
ATOM 768 O O . LYS A 1 97 ? 6.194 -9.417 9.181 1.00 76.75 97 LYS A O 1
ATOM 773 N N . ASP A 1 98 ? 4.637 -7.968 8.425 1.00 63.00 98 ASP A N 1
ATOM 774 C CA . ASP A 1 98 ? 4.712 -8.487 7.073 1.00 63.00 98 ASP A CA 1
ATOM 775 C C . ASP A 1 98 ? 6.022 -7.946 6.523 1.00 63.00 98 ASP A C 1
ATOM 777 O O . ASP A 1 98 ? 6.135 -6.781 6.149 1.00 63.00 98 ASP A O 1
ATOM 781 N N . ILE A 1 99 ? 7.062 -8.780 6.560 1.00 56.75 99 ILE A N 1
ATOM 782 C CA . ILE A 1 99 ? 8.216 -8.564 5.706 1.00 56.75 99 ILE A CA 1
ATOM 783 C C . ILE A 1 99 ? 7.641 -8.735 4.315 1.00 56.75 99 ILE A C 1
ATOM 785 O O . ILE A 1 99 ? 7.467 -9.859 3.836 1.00 56.75 99 ILE A O 1
ATOM 789 N N . TYR A 1 100 ? 7.248 -7.609 3.731 1.00 61.47 100 TYR A N 1
ATOM 790 C CA . TYR A 1 100 ? 6.796 -7.551 2.367 1.00 61.47 100 TYR A CA 1
ATOM 791 C C . TYR A 1 100 ? 7.859 -8.242 1.520 1.00 61.47 100 TYR A C 1
ATOM 793 O O . TYR A 1 100 ? 8.985 -7.760 1.407 1.00 61.47 100 TYR A O 1
ATOM 801 N N . THR A 1 101 ? 7.534 -9.441 1.045 1.00 65.88 101 THR A N 1
ATOM 802 C CA . THR A 1 101 ? 8.448 -10.243 0.244 1.00 65.88 101 THR A CA 1
ATOM 803 C C . THR A 1 101 ? 7.969 -10.090 -1.186 1.00 65.88 101 THR A C 1
ATOM 805 O O . THR A 1 101 ? 7.010 -10.781 -1.561 1.00 65.88 101 THR A O 1
ATOM 808 N N . PRO A 1 102 ? 8.562 -9.152 -1.943 1.00 71.12 102 PRO A N 1
ATOM 809 C CA . PRO A 1 102 ? 8.132 -8.877 -3.299 1.00 71.12 102 PRO A CA 1
ATOM 810 C C . PRO A 1 102 ? 8.169 -10.152 -4.140 1.00 71.12 102 PRO A C 1
ATOM 812 O O . PRO A 1 102 ? 9.076 -10.979 -4.003 1.00 71.12 102 PRO A O 1
ATOM 815 N N . SER A 1 103 ? 7.178 -10.312 -5.011 1.00 82.06 103 SER A N 1
ATOM 816 C CA . SER A 1 103 ? 7.151 -11.370 -6.019 1.00 82.06 103 SER A CA 1
ATOM 817 C C . SER A 1 103 ? 7.546 -10.768 -7.360 1.00 82.06 103 SER A C 1
ATOM 819 O O . SER A 1 103 ? 6.705 -10.546 -8.226 1.00 82.06 103 SER A O 1
ATOM 821 N N . TRP A 1 104 ? 8.830 -10.423 -7.486 1.00 88.38 104 TRP A N 1
ATOM 822 C CA . TRP A 1 104 ? 9.358 -9.791 -8.690 1.00 88.38 104 TRP A CA 1
ATOM 823 C C . TRP A 1 104 ? 9.310 -10.749 -9.879 1.00 88.38 104 TRP A C 1
ATOM 825 O O . TRP A 1 104 ? 10.031 -11.746 -9.916 1.00 88.38 104 TRP A O 1
ATOM 835 N N . GLU A 1 105 ? 8.516 -10.394 -10.879 1.00 91.00 105 GLU A N 1
ATOM 836 C CA . GLU A 1 105 ? 8.437 -11.091 -12.157 1.00 91.00 105 GLU A CA 1
ATOM 837 C C . GLU A 1 105 ? 8.932 -10.167 -13.267 1.00 91.00 105 GLU A C 1
ATOM 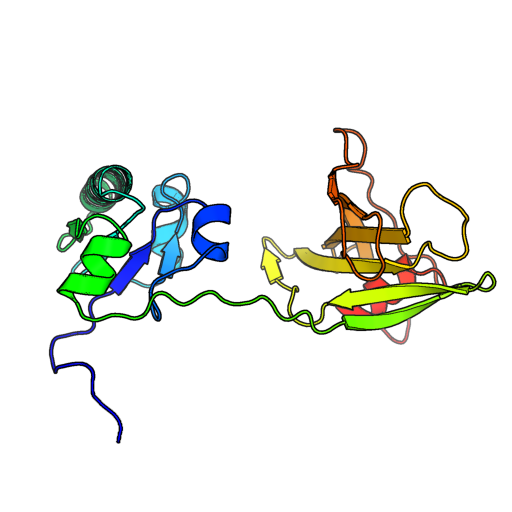839 O O . GLU A 1 105 ? 8.491 -9.024 -13.377 1.00 91.00 105 GLU A O 1
ATOM 844 N N . LEU A 1 106 ? 9.884 -10.641 -14.075 1.00 93.12 106 LEU A N 1
ATOM 845 C CA . LEU A 1 106 ? 10.370 -9.899 -15.238 1.00 93.12 106 LEU A CA 1
ATOM 846 C C . LEU A 1 106 ? 9.235 -9.799 -16.261 1.00 93.12 106 LEU A C 1
ATOM 848 O O . LEU A 1 106 ? 8.788 -10.828 -16.764 1.00 93.12 106 LEU A O 1
ATOM 852 N N . TYR A 1 107 ? 8.810 -8.581 -16.592 1.00 91.88 107 TYR A N 1
ATOM 853 C CA . TYR A 1 107 ? 7.775 -8.363 -17.606 1.00 91.88 107 TYR A CA 1
ATOM 854 C C . TYR A 1 107 ? 8.323 -7.753 -18.897 1.00 91.88 107 TYR A C 1
ATOM 856 O O . TYR A 1 107 ? 7.733 -7.958 -19.949 1.00 91.88 107 TYR A O 1
ATOM 864 N N . ALA A 1 108 ? 9.441 -7.022 -18.858 1.00 92.31 108 ALA A N 1
ATOM 865 C CA . ALA A 1 108 ? 10.033 -6.443 -20.062 1.00 92.31 108 ALA A CA 1
ATOM 866 C C . ALA A 1 108 ? 11.557 -6.330 -19.971 1.00 92.31 108 ALA A C 1
ATOM 868 O O . ALA A 1 108 ? 12.126 -6.112 -18.899 1.00 92.31 108 ALA A O 1
ATOM 869 N N . GLU A 1 109 ? 12.210 -6.413 -21.128 1.00 92.62 109 GLU A N 1
ATOM 870 C CA . GLU A 1 109 ? 13.624 -6.099 -21.315 1.00 92.62 109 GLU A CA 1
ATOM 871 C C . GLU A 1 109 ? 13.784 -5.291 -22.609 1.00 92.62 109 GLU A C 1
ATOM 873 O O . GLU A 1 109 ? 13.169 -5.616 -23.623 1.00 92.62 109 GLU A O 1
ATOM 878 N N . THR A 1 110 ? 14.556 -4.204 -22.570 1.00 86.69 110 THR A N 1
ATOM 879 C CA . THR A 1 110 ? 14.825 -3.378 -23.760 1.00 86.69 110 THR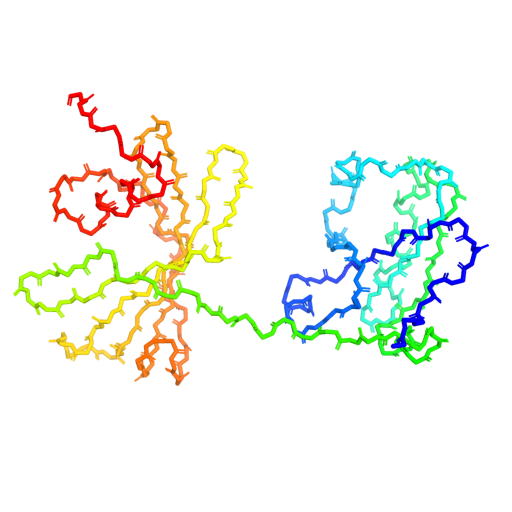 A CA 1
ATOM 880 C C . THR A 1 110 ? 16.044 -3.887 -24.524 1.00 86.69 110 THR A C 1
ATOM 882 O O . THR A 1 110 ? 16.893 -4.575 -23.963 1.00 86.69 110 THR A O 1
ATOM 885 N N . ASP A 1 111 ? 16.205 -3.456 -25.778 1.00 86.38 111 ASP A N 1
ATOM 886 C CA . ASP A 1 111 ? 17.370 -3.805 -26.613 1.00 86.38 111 ASP A CA 1
ATOM 887 C C . ASP A 1 111 ? 18.721 -3.386 -26.006 1.00 86.38 111 ASP A C 1
ATOM 889 O O . ASP A 1 111 ? 19.766 -3.945 -26.335 1.00 86.38 111 ASP A O 1
ATOM 893 N N . VAL A 1 112 ? 18.710 -2.397 -25.107 1.00 84.00 112 VAL A N 1
ATOM 894 C CA . VAL A 1 112 ? 19.893 -1.925 -24.369 1.00 84.00 112 VAL A CA 1
ATOM 895 C C . VAL A 1 112 ? 20.061 -2.616 -23.005 1.00 84.00 112 VAL A C 1
ATOM 897 O O . VAL A 1 112 ? 20.877 -2.189 -22.190 1.00 84.00 112 VAL A O 1
ATOM 900 N N . GLY A 1 113 ? 19.302 -3.685 -22.743 1.00 85.62 113 GLY A N 1
ATOM 901 C CA . GLY A 1 113 ? 19.435 -4.544 -21.564 1.00 85.62 113 GLY A CA 1
ATOM 902 C C . GLY A 1 113 ? 18.852 -3.967 -20.272 1.00 85.62 113 GLY A C 1
ATOM 903 O O . GLY A 1 113 ? 19.270 -4.368 -19.187 1.00 85.62 113 GLY A O 1
ATOM 904 N N . ILE A 1 114 ? 17.927 -3.003 -20.352 1.00 89.06 114 ILE A N 1
ATOM 905 C CA . ILE A 1 114 ? 17.203 -2.509 -19.169 1.00 89.06 114 ILE A CA 1
ATOM 906 C C . ILE A 1 114 ? 16.091 -3.501 -18.857 1.00 89.06 114 ILE A C 1
ATOM 908 O O . ILE A 1 114 ? 15.247 -3.757 -19.714 1.00 89.06 114 ILE A O 1
ATOM 912 N N . LYS A 1 115 ? 16.068 -4.009 -17.625 1.00 93.94 115 LYS A N 1
ATOM 913 C CA . LYS A 1 115 ? 15.076 -4.985 -17.165 1.00 93.94 115 LYS A CA 1
ATOM 914 C C . LYS A 1 115 ? 14.028 -4.332 -16.286 1.00 93.94 115 LYS A C 1
ATOM 916 O O . LYS A 1 115 ? 14.360 -3.522 -15.419 1.00 93.94 115 LYS A O 1
ATOM 921 N N . TYR A 1 116 ? 12.782 -4.734 -16.491 1.00 94.06 116 TYR A N 1
ATOM 922 C CA . TYR A 1 116 ? 11.637 -4.261 -15.736 1.00 94.06 116 TYR A CA 1
ATOM 923 C C . TYR A 1 116 ? 10.920 -5.433 -15.082 1.00 94.06 116 TYR A C 1
ATOM 925 O O . TYR A 1 116 ? 10.518 -6.391 -15.746 1.00 94.06 116 TYR A O 1
ATOM 933 N N . TYR A 1 117 ? 10.743 -5.326 -13.775 1.00 94.38 117 TYR A N 1
ATOM 934 C CA . TYR A 1 117 ? 10.058 -6.303 -12.952 1.00 94.38 117 TYR A CA 1
ATOM 935 C C . TYR A 1 117 ? 8.772 -5.699 -12.413 1.00 94.38 117 TYR A C 1
ATOM 937 O O . TYR A 1 117 ? 8.718 -4.508 -12.109 1.00 94.38 117 TYR A O 1
ATOM 945 N N . VAL A 1 118 ? 7.742 -6.515 -12.274 1.00 92.56 118 VAL A N 1
ATOM 946 C CA . VAL A 1 118 ? 6.480 -6.154 -11.639 1.00 92.56 118 VAL A CA 1
ATOM 947 C C . VAL A 1 118 ? 6.340 -6.997 -10.392 1.00 92.56 118 VAL A C 1
ATOM 949 O O . VAL A 1 118 ? 6.745 -8.159 -10.370 1.00 92.56 118 VAL A O 1
ATOM 952 N N . ASP A 1 119 ? 5.812 -6.403 -9.335 1.00 88.56 119 ASP A N 1
ATOM 953 C CA . ASP A 1 119 ? 5.531 -7.151 -8.130 1.00 88.56 119 ASP A CA 1
ATOM 954 C C . ASP A 1 119 ? 4.093 -7.655 -8.136 1.00 88.56 119 ASP A C 1
ATOM 956 O O . ASP A 1 119 ? 3.152 -6.910 -7.834 1.00 88.56 119 ASP A O 1
ATOM 960 N N . THR A 1 120 ? 3.938 -8.943 -8.432 1.00 77.75 120 THR A N 1
ATOM 961 C CA . THR A 1 120 ? 2.631 -9.603 -8.528 1.00 77.75 120 THR A CA 1
ATOM 962 C C . THR A 1 120 ? 1.923 -9.766 -7.183 1.00 77.75 120 THR A C 1
ATOM 964 O O . THR A 1 120 ? 0.776 -10.200 -7.149 1.00 77.75 120 THR A O 1
ATOM 967 N N . LYS A 1 121 ? 2.546 -9.367 -6.065 1.00 78.50 121 LYS A N 1
ATOM 968 C CA . LYS A 1 121 ? 1.900 -9.280 -4.743 1.00 78.50 121 LYS A CA 1
ATOM 969 C C . LYS A 1 121 ? 1.583 -7.853 -4.305 1.00 78.50 121 LYS A C 1
ATOM 971 O O . LYS A 1 121 ? 0.864 -7.682 -3.324 1.00 78.50 121 LYS A O 1
ATOM 976 N N . SER A 1 122 ? 2.100 -6.845 -5.011 1.00 73.44 122 SER A N 1
ATOM 977 C CA . SER A 1 122 ? 1.845 -5.433 -4.693 1.00 73.44 122 SER A CA 1
ATOM 978 C C . SER A 1 122 ? 0.522 -4.919 -5.244 1.00 73.44 122 SER A C 1
ATOM 980 O O . SER A 1 122 ? 0.149 -3.790 -4.924 1.00 73.44 122 SER A O 1
ATOM 982 N N . TYR A 1 123 ? -0.149 -5.683 -6.114 1.00 79.44 123 TYR A N 1
ATOM 983 C CA . TYR A 1 123 ? -1.288 -5.146 -6.835 1.00 79.44 123 TYR A CA 1
ATOM 984 C C . TYR A 1 123 ? -2.515 -5.000 -5.934 1.00 79.44 123 TYR A C 1
ATOM 986 O O . TYR A 1 123 ? -2.864 -5.901 -5.172 1.00 79.44 123 TYR A O 1
ATOM 994 N N . PHE A 1 124 ? -3.197 -3.865 -6.046 1.00 77.62 124 PHE A N 1
ATOM 995 C CA . PHE A 1 124 ? -4.484 -3.634 -5.394 1.00 77.62 124 PHE A CA 1
ATOM 996 C C . PHE A 1 124 ? -5.377 -2.742 -6.255 1.00 77.62 124 PHE A C 1
ATOM 998 O O . PHE A 1 124 ? -4.897 -2.007 -7.115 1.00 77.62 124 PHE A O 1
ATOM 1005 N N . GLU A 1 125 ? -6.684 -2.798 -6.019 1.00 78.12 125 GLU A N 1
ATOM 1006 C CA . GLU A 1 125 ? -7.684 -2.045 -6.779 1.00 78.12 125 GLU A CA 1
ATOM 1007 C C . GLU A 1 125 ? -8.319 -0.943 -5.926 1.00 78.12 125 GLU A C 1
ATOM 1009 O O . GLU A 1 125 ? -8.606 -1.134 -4.742 1.00 78.12 125 GLU A O 1
ATOM 1014 N N . ARG A 1 126 ? -8.539 0.233 -6.524 1.00 73.00 126 ARG A N 1
ATOM 1015 C CA . ARG A 1 126 ? -9.247 1.359 -5.902 1.00 73.00 126 ARG A CA 1
ATOM 1016 C C . ARG A 1 126 ? -9.902 2.231 -6.973 1.00 73.00 126 ARG A C 1
ATOM 1018 O O . ARG A 1 126 ? -9.201 2.793 -7.807 1.00 73.00 126 ARG A O 1
ATOM 1025 N N . ASN A 1 127 ? -11.219 2.438 -6.871 1.00 75.44 127 ASN A N 1
ATOM 1026 C CA . ASN A 1 127 ? -12.012 3.242 -7.819 1.00 75.44 127 ASN A CA 1
ATOM 1027 C C . ASN A 1 127 ? -11.774 2.818 -9.284 1.00 75.44 127 ASN A C 1
ATOM 1029 O O . ASN A 1 127 ? -11.395 3.653 -10.101 1.00 75.44 127 ASN A O 1
ATOM 1033 N N . ASP A 1 128 ? -11.898 1.521 -9.570 1.00 78.31 128 ASP A N 1
ATOM 1034 C CA . ASP A 1 128 ? -11.688 0.908 -10.897 1.00 78.31 128 ASP A CA 1
ATOM 1035 C C . ASP A 1 128 ? -10.246 0.971 -11.444 1.00 78.31 128 ASP A C 1
ATOM 1037 O O . ASP A 1 128 ? -9.937 0.368 -12.472 1.00 78.31 128 ASP A O 1
ATOM 1041 N N . ASN A 1 129 ? -9.327 1.630 -10.732 1.00 79.31 129 ASN A N 1
ATOM 1042 C CA . ASN A 1 129 ? -7.909 1.652 -11.069 1.00 79.31 129 ASN A CA 1
ATOM 1043 C C . ASN A 1 129 ? -7.146 0.559 -10.320 1.00 79.31 129 ASN A C 1
ATOM 1045 O O . ASN A 1 129 ? -7.361 0.332 -9.124 1.00 79.31 129 ASN A O 1
ATOM 1049 N N . LYS A 1 130 ? -6.180 -0.052 -11.005 1.00 87.31 130 LYS A N 1
ATOM 1050 C CA . LYS A 1 130 ? -5.186 -0.942 -10.401 1.00 87.31 130 LYS A CA 1
ATOM 1051 C C . LYS A 1 130 ? -3.962 -0.140 -9.992 1.00 87.31 130 LYS A C 1
ATOM 1053 O O . LYS A 1 130 ? -3.538 0.769 -10.697 1.00 87.31 130 LYS A O 1
ATOM 1058 N N . TYR A 1 131 ? -3.365 -0.498 -8.872 1.00 86.69 131 TYR A N 1
ATOM 1059 C CA . TYR A 1 131 ? -2.116 0.072 -8.397 1.00 86.69 131 TYR A CA 1
ATOM 1060 C C . TYR A 1 131 ? -1.090 -1.036 -8.280 1.00 86.69 131 TYR A C 1
ATOM 1062 O O . TYR A 1 131 ? -1.429 -2.106 -7.790 1.00 86.69 131 TYR A O 1
ATOM 1070 N N . VAL A 1 132 ? 0.138 -0.805 -8.740 1.00 89.56 132 VAL A N 1
ATOM 1071 C CA . VAL A 1 132 ? 1.200 -1.822 -8.740 1.00 89.56 132 VAL A CA 1
ATOM 1072 C C . VAL A 1 132 ? 2.571 -1.182 -8.568 1.00 89.56 132 VAL A C 1
ATOM 1074 O O . VAL A 1 132 ? 2.782 -0.035 -8.959 1.00 89.56 132 VAL A O 1
ATOM 1077 N N . ILE A 1 133 ? 3.515 -1.922 -7.997 1.00 89.69 133 ILE A N 1
ATOM 1078 C CA . ILE A 1 133 ? 4.916 -1.523 -7.893 1.00 89.69 133 ILE A CA 1
ATOM 1079 C C . ILE A 1 133 ? 5.714 -2.247 -8.974 1.00 89.69 133 ILE A C 1
ATOM 1081 O O . ILE A 1 133 ? 5.588 -3.458 -9.170 1.00 89.69 133 ILE A O 1
ATOM 1085 N N . THR A 1 134 ? 6.569 -1.500 -9.660 1.00 90.81 134 THR A N 1
ATOM 1086 C CA . THR A 1 134 ? 7.544 -2.051 -10.600 1.00 90.81 134 THR A CA 1
ATOM 1087 C C . THR A 1 134 ? 8.955 -1.678 -10.178 1.00 90.81 134 THR A C 1
ATOM 1089 O O . THR A 1 134 ? 9.168 -0.639 -9.555 1.00 90.81 134 THR A O 1
ATOM 1092 N N . MET A 1 135 ? 9.915 -2.524 -10.534 1.00 92.81 135 MET A N 1
ATOM 1093 C CA . MET A 1 135 ? 11.338 -2.297 -10.339 1.00 92.81 135 MET A CA 1
ATOM 1094 C C . MET A 1 135 ? 12.020 -2.208 -11.699 1.00 92.81 135 MET A C 1
ATOM 1096 O O . MET A 1 135 ? 11.844 -3.085 -12.541 1.00 92.81 135 MET A O 1
ATOM 1100 N N . GLN A 1 136 ? 12.829 -1.180 -11.907 1.00 93.12 136 GLN A N 1
ATOM 1101 C CA . GLN A 1 136 ? 13.665 -1.027 -13.090 1.00 93.12 136 GLN A CA 1
ATOM 1102 C C . GLN A 1 136 ? 15.130 -1.204 -12.698 1.00 93.12 136 GLN A C 1
ATOM 1104 O O . GLN A 1 136 ? 15.625 -0.506 -11.815 1.00 93.12 136 GLN A O 1
ATOM 1109 N N . ASP A 1 137 ? 15.834 -2.109 -13.374 1.00 92.19 137 ASP A N 1
ATOM 1110 C CA . ASP A 1 137 ? 17.289 -2.232 -13.276 1.00 92.19 137 ASP A CA 1
ATOM 1111 C C . ASP A 1 137 ? 17.947 -1.206 -14.206 1.00 92.19 137 ASP A C 1
ATOM 1113 O O . ASP A 1 137 ? 17.868 -1.304 -15.432 1.00 92.19 137 ASP A O 1
ATOM 1117 N N . THR A 1 138 ? 18.585 -0.199 -13.613 1.00 86.88 138 THR A N 1
ATOM 1118 C CA . THR A 1 138 ? 19.284 0.877 -14.328 1.00 86.88 138 THR A CA 1
ATOM 1119 C C . THR A 1 138 ? 20.798 0.702 -14.307 1.00 86.88 138 THR A C 1
ATOM 1121 O O . THR A 1 138 ? 21.525 1.588 -14.753 1.00 86.88 138 THR A O 1
ATOM 1124 N N . SER A 1 139 ? 21.307 -0.438 -13.831 1.00 81.94 139 SER A N 1
ATOM 1125 C CA . SER A 1 139 ? 22.748 -0.674 -13.689 1.00 81.94 139 SER A CA 1
ATOM 1126 C C . SER A 1 139 ? 23.520 -0.627 -15.009 1.00 81.94 139 SER A C 1
ATOM 1128 O O . SER A 1 139 ? 24.720 -0.352 -15.008 1.00 81.94 139 SER A O 1
ATOM 1130 N N . THR A 1 140 ? 22.832 -0.822 -16.132 1.00 79.12 140 THR A N 1
ATOM 1131 C CA . THR A 1 140 ? 23.382 -0.711 -17.487 1.00 79.12 140 THR A CA 1
ATOM 1132 C C . THR A 1 140 ? 23.451 0.729 -18.009 1.00 79.12 140 THR A C 1
ATOM 1134 O O . THR A 1 140 ? 24.093 0.966 -19.029 1.00 79.12 140 THR A O 1
ATOM 1137 N N . GLN A 1 141 ? 22.841 1.702 -17.320 1.00 77.06 141 GLN A N 1
ATOM 1138 C CA . GLN A 1 141 ? 22.721 3.090 -17.788 1.00 77.06 141 GLN A CA 1
ATOM 1139 C C . GLN A 1 141 ? 23.750 4.064 -17.195 1.00 77.06 141 GLN A C 1
ATOM 1141 O O . GLN A 1 141 ? 23.815 5.211 -17.631 1.00 77.06 141 GLN A O 1
ATOM 1146 N N . GLY A 1 142 ? 24.555 3.641 -16.213 1.00 75.81 142 GLY A N 1
ATOM 1147 C CA . GLY A 1 142 ? 25.558 4.512 -15.584 1.00 75.81 142 GLY A CA 1
ATOM 1148 C C . GLY A 1 142 ? 24.964 5.735 -14.871 1.00 75.81 142 GLY A C 1
ATOM 1149 O O . GLY A 1 142 ? 25.610 6.779 -14.817 1.00 75.81 142 GLY A O 1
ATOM 1150 N N . THR A 1 143 ? 23.733 5.623 -14.370 1.00 80.31 143 THR A N 1
ATOM 1151 C CA . THR A 1 143 ? 23.051 6.671 -13.602 1.00 80.31 143 THR A CA 1
ATOM 1152 C C . THR A 1 143 ? 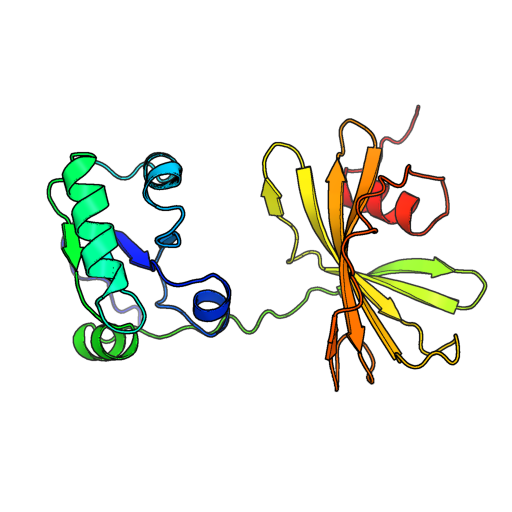23.467 6.635 -12.126 1.00 80.31 143 THR A C 1
ATOM 1154 O O . THR A 1 143 ? 24.083 5.672 -11.663 1.00 80.31 143 THR A O 1
ATOM 1157 N N . ASP A 1 144 ? 23.093 7.667 -11.362 1.00 84.94 144 ASP A N 1
ATOM 1158 C CA . ASP A 1 144 ? 23.336 7.730 -9.909 1.00 84.94 144 ASP A CA 1
ATOM 1159 C C . ASP A 1 144 ? 22.579 6.641 -9.119 1.00 84.94 144 ASP A C 1
ATOM 1161 O O . ASP A 1 144 ? 22.909 6.353 -7.966 1.00 84.94 144 ASP A O 1
ATOM 1165 N N . PHE A 1 145 ? 21.584 6.004 -9.746 1.00 89.88 145 PHE A N 1
ATOM 1166 C CA . PHE A 1 145 ? 20.766 4.945 -9.163 1.00 89.88 145 PHE A CA 1
ATOM 1167 C C . PHE A 1 145 ? 20.998 3.625 -9.892 1.00 89.88 145 PHE A C 1
ATOM 1169 O O . PHE A 1 145 ? 21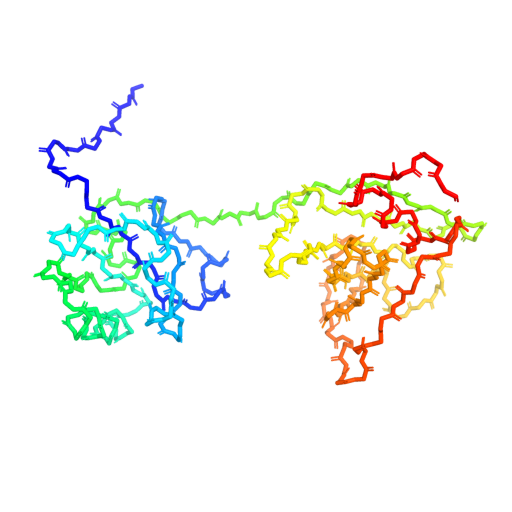.006 3.564 -11.118 1.00 89.88 145 PHE A O 1
ATOM 1176 N N . ARG A 1 146 ? 21.143 2.530 -9.148 1.00 90.75 146 ARG A N 1
ATOM 1177 C CA . ARG A 1 146 ? 21.272 1.183 -9.723 1.00 90.75 146 ARG A CA 1
ATOM 1178 C C . ARG A 1 146 ? 19.923 0.503 -9.933 1.00 90.75 146 ARG A C 1
ATOM 1180 O O . ARG A 1 146 ? 19.846 -0.431 -10.728 1.00 90.75 146 ARG A O 1
ATOM 1187 N N . SER A 1 147 ? 18.881 0.965 -9.249 1.00 92.06 147 SER A N 1
ATOM 1188 C CA . SER A 1 147 ? 17.507 0.570 -9.535 1.00 92.06 147 SER A CA 1
ATOM 1189 C C . SER A 1 147 ? 16.508 1.676 -9.204 1.00 92.06 147 SER A C 1
ATOM 1191 O O . SER A 1 147 ? 16.803 2.567 -8.404 1.00 92.06 147 SER A O 1
ATOM 1193 N N . LEU A 1 148 ? 15.333 1.616 -9.832 1.00 92.38 148 LEU A N 1
ATOM 1194 C CA . LEU A 1 148 ? 14.210 2.517 -9.577 1.00 92.38 148 LEU A CA 1
ATOM 1195 C C . LEU A 1 148 ? 12.962 1.713 -9.206 1.00 92.38 148 LEU A C 1
ATOM 1197 O O . LEU A 1 148 ? 12.606 0.784 -9.926 1.00 92.38 148 LEU A O 1
ATOM 1201 N N . SER A 1 149 ? 12.266 2.105 -8.139 1.00 91.06 149 SER A N 1
ATOM 1202 C CA . SER A 1 149 ? 10.913 1.627 -7.842 1.00 91.06 149 SER A CA 1
ATOM 1203 C C . SER A 1 149 ? 9.897 2.647 -8.335 1.00 91.06 149 SER A C 1
ATOM 1205 O O . SER A 1 149 ? 9.987 3.830 -8.002 1.00 91.06 149 SER A O 1
ATOM 1207 N N . MET A 1 150 ? 8.927 2.199 -9.125 1.00 89.88 150 MET A N 1
ATOM 1208 C CA . MET A 1 150 ? 7.849 3.036 -9.643 1.00 89.88 150 MET A CA 1
ATOM 1209 C C . MET A 1 150 ? 6.506 2.462 -9.215 1.00 89.88 150 MET A C 1
ATOM 1211 O O . MET A 1 150 ? 6.174 1.319 -9.534 1.00 89.88 150 MET A O 1
ATOM 1215 N N . TYR A 1 151 ? 5.729 3.286 -8.522 1.00 88.75 151 TYR A N 1
ATOM 1216 C CA . TYR A 1 151 ? 4.349 3.002 -8.162 1.00 88.75 151 TYR A CA 1
ATOM 1217 C C . TYR A 1 151 ? 3.478 3.480 -9.310 1.00 88.75 151 TYR A C 1
ATOM 1219 O O . TYR A 1 151 ? 3.472 4.671 -9.612 1.00 88.75 151 TYR A O 1
ATOM 1227 N N . PHE A 1 152 ? 2.751 2.573 -9.942 1.00 89.56 152 PHE A N 1
ATOM 1228 C CA . PHE A 1 152 ? 1.863 2.877 -11.049 1.00 89.56 152 PHE A CA 1
ATOM 1229 C C . PHE A 1 152 ? 0.410 2.877 -10.600 1.00 89.56 152 PHE A C 1
ATOM 1231 O O . PHE A 1 152 ? -0.009 2.003 -9.851 1.00 89.56 152 PHE A O 1
ATOM 1238 N N . GLU A 1 153 ? -0.350 3.842 -11.106 1.00 90.25 153 GLU A N 1
ATOM 1239 C CA . GLU A 1 153 ? -1.803 3.772 -11.225 1.00 90.25 153 GLU A CA 1
ATOM 1240 C C . GLU A 1 153 ? -2.147 3.389 -12.665 1.00 90.25 153 GLU A C 1
ATOM 1242 O O . GLU A 1 153 ? -1.651 4.005 -13.611 1.00 90.25 153 GLU A O 1
ATOM 1247 N N . ILE A 1 154 ? -2.990 2.377 -12.823 1.00 90.25 154 ILE A N 1
ATOM 1248 C CA . ILE A 1 154 ? -3.360 1.744 -14.083 1.00 90.25 154 ILE A CA 1
ATOM 1249 C C . ILE A 1 154 ? -4.874 1.860 -14.259 1.00 90.25 154 ILE A C 1
ATOM 1251 O O . ILE A 1 154 ? -5.645 1.362 -13.442 1.00 90.25 154 ILE A O 1
ATOM 1255 N N . ASP A 1 155 ? -5.280 2.500 -15.352 1.00 91.19 155 ASP A N 1
ATOM 1256 C CA . ASP A 1 155 ? -6.664 2.623 -15.812 1.00 91.19 155 ASP A CA 1
ATOM 1257 C C . ASP A 1 155 ? -6.833 1.622 -16.964 1.00 91.19 155 ASP A C 1
ATOM 1259 O O . ASP A 1 155 ? -6.410 1.886 -18.096 1.00 91.19 155 ASP A O 1
ATOM 1263 N N . CYS A 1 156 ? -7.372 0.439 -16.651 1.00 88.56 156 CYS A N 1
ATOM 1264 C CA . CYS A 1 156 ? -7.534 -0.639 -17.628 1.00 88.56 156 CYS A CA 1
ATOM 1265 C C . CYS A 1 156 ? -8.616 -0.334 -18.669 1.00 88.56 156 CYS A C 1
ATOM 1267 O O . CYS A 1 156 ? -8.479 -0.755 -19.813 1.00 88.56 156 CYS A O 1
ATOM 1269 N N . GLU A 1 157 ? -9.641 0.451 -18.321 1.00 88.81 157 GLU A N 1
ATOM 1270 C CA . GLU A 1 157 ? -10.686 0.856 -19.270 1.00 88.81 157 GLU A CA 1
ATOM 1271 C C . GLU A 1 157 ? -10.128 1.735 -20.393 1.00 88.81 157 GLU A C 1
ATOM 1273 O O . GLU A 1 157 ? -10.516 1.604 -21.554 1.00 88.81 157 GLU A O 1
ATOM 1278 N N . LYS A 1 158 ? -9.212 2.650 -20.049 1.00 89.50 158 LYS A N 1
ATOM 1279 C CA . LYS A 1 158 ? -8.556 3.548 -21.014 1.00 89.50 158 LYS A CA 1
ATOM 1280 C C . LYS A 1 158 ? -7.175 3.076 -21.445 1.00 89.50 158 LYS A C 1
ATOM 1282 O O . LYS A 1 158 ? -6.499 3.807 -22.168 1.00 89.50 158 LYS A O 1
ATOM 1287 N N . PHE A 1 159 ? -6.762 1.900 -20.981 1.00 90.25 159 PHE A N 1
ATOM 1288 C CA . PHE A 1 159 ? -5.505 1.247 -21.320 1.00 90.25 159 PHE A CA 1
ATOM 1289 C C . PHE A 1 159 ? -4.285 2.182 -21.203 1.00 90.25 159 PHE A C 1
ATOM 1291 O O . PHE A 1 159 ? -3.532 2.431 -22.152 1.00 90.25 159 PHE A O 1
ATOM 1298 N N . ARG A 1 160 ? -4.131 2.779 -20.015 1.00 90.75 160 ARG A N 1
ATOM 1299 C CA . ARG A 1 160 ? -3.099 3.784 -19.713 1.00 90.75 160 ARG A CA 1
ATOM 1300 C C . ARG A 1 160 ? -2.603 3.659 -18.275 1.00 90.75 160 ARG A C 1
ATOM 1302 O O . ARG A 1 160 ? -3.350 3.267 -17.383 1.00 90.75 160 ARG A O 1
ATOM 1309 N N . ALA A 1 161 ? -1.356 4.051 -18.045 1.00 90.69 161 ALA A N 1
ATOM 1310 C CA . ALA A 1 161 ? -0.724 4.027 -16.730 1.00 90.69 161 ALA A CA 1
ATOM 1311 C C . ALA A 1 161 ? -0.069 5.374 -16.415 1.00 90.69 161 ALA A C 1
ATOM 1313 O O . ALA A 1 161 ? 0.366 6.088 -17.318 1.00 90.69 161 ALA A O 1
ATOM 1314 N N . ARG A 1 162 ? 0.042 5.726 -15.136 1.00 88.25 162 ARG A N 1
ATOM 1315 C CA . ARG A 1 162 ? 0.848 6.868 -14.685 1.00 88.25 162 ARG A CA 1
ATOM 1316 C C . ARG A 1 162 ? 1.683 6.496 -13.463 1.00 88.25 162 ARG A C 1
ATOM 1318 O O . ARG A 1 162 ? 1.158 5.814 -12.580 1.00 88.25 162 ARG A O 1
ATOM 1325 N N . PRO A 1 163 ? 2.947 6.933 -13.375 1.00 87.81 163 PRO A N 1
ATOM 1326 C CA . PRO A 1 163 ? 3.693 6.821 -12.138 1.00 87.81 163 PRO A CA 1
ATOM 1327 C C . PRO A 1 163 ? 3.093 7.799 -11.122 1.00 87.81 163 PRO A C 1
ATOM 1329 O O . PRO A 1 163 ? 2.870 8.970 -11.417 1.00 87.81 163 PRO A O 1
ATOM 1332 N N . VAL A 1 164 ? 2.804 7.320 -9.919 1.00 85.81 164 VAL A N 1
ATOM 1333 C CA . VAL A 1 164 ? 2.333 8.154 -8.807 1.00 85.81 164 VAL A CA 1
ATOM 1334 C C . VAL A 1 164 ? 3.452 8.475 -7.827 1.00 85.81 164 VAL A C 1
ATOM 1336 O O . VAL A 1 164 ? 3.401 9.518 -7.181 1.00 85.81 164 VAL A O 1
ATOM 1339 N N . ARG A 1 165 ? 4.463 7.603 -7.723 1.00 86.38 165 ARG A N 1
ATOM 1340 C CA . ARG A 1 165 ? 5.689 7.823 -6.944 1.00 86.38 165 ARG A CA 1
ATOM 1341 C C . ARG A 1 165 ? 6.856 7.101 -7.594 1.00 86.38 165 ARG A C 1
ATOM 1343 O O . ARG A 1 165 ? 6.679 6.000 -8.120 1.00 86.38 165 ARG A O 1
ATOM 1350 N N . ILE A 1 166 ? 8.034 7.706 -7.516 1.00 88.25 166 ILE A N 1
ATOM 1351 C CA . ILE A 1 166 ? 9.273 7.135 -8.044 1.00 88.25 166 ILE A CA 1
ATOM 1352 C C . ILE A 1 166 ? 10.342 7.239 -6.965 1.00 88.25 166 ILE A C 1
ATOM 1354 O O . ILE A 1 166 ? 10.542 8.308 -6.391 1.00 88.25 166 ILE A O 1
ATOM 1358 N N . PHE A 1 167 ? 11.042 6.140 -6.719 1.00 89.50 167 PHE A N 1
ATOM 1359 C CA . PHE A 1 167 ? 12.154 6.061 -5.780 1.00 89.50 167 PHE A CA 1
ATOM 1360 C C . PHE A 1 167 ? 13.389 5.546 -6.504 1.00 89.50 167 PHE A C 1
ATOM 1362 O O . PHE A 1 167 ? 13.307 4.574 -7.253 1.00 89.50 167 PHE A O 1
ATOM 1369 N N . GLY A 1 168 ? 14.528 6.191 -6.282 1.00 90.00 168 GLY A N 1
ATOM 1370 C CA . GLY A 1 168 ? 15.829 5.743 -6.751 1.00 90.00 168 GLY A CA 1
ATOM 1371 C C . GLY A 1 168 ? 16.633 5.093 -5.636 1.00 90.00 168 GLY A C 1
ATOM 1372 O O . GLY A 1 168 ? 16.618 5.567 -4.501 1.00 90.00 168 GLY A O 1
ATOM 1373 N N . TYR A 1 169 ? 17.359 4.030 -5.978 1.00 89.62 169 TYR A N 1
ATOM 1374 C CA . TYR A 1 169 ? 18.163 3.252 -5.041 1.00 89.62 169 TYR A CA 1
ATOM 1375 C C . TYR A 1 169 ? 19.616 3.150 -5.491 1.00 89.62 169 TYR A C 1
ATOM 1377 O O . TYR A 1 169 ? 19.906 2.935 -6.671 1.00 89.62 169 TYR A O 1
ATOM 1385 N N . SER A 1 170 ? 20.554 3.257 -4.549 1.00 86.38 170 SER A N 1
ATOM 1386 C CA . SER A 1 170 ? 21.987 3.093 -4.842 1.00 86.38 170 SER A CA 1
ATOM 1387 C C . SER A 1 170 ? 22.387 1.643 -5.160 1.00 86.38 170 SER A C 1
ATOM 1389 O O . SER A 1 170 ? 23.467 1.404 -5.698 1.00 86.38 170 SER A O 1
ATOM 1391 N N . GLY A 1 171 ? 21.558 0.665 -4.790 1.00 85.75 171 GLY A N 1
ATOM 1392 C CA . GLY A 1 171 ? 21.737 -0.767 -5.027 1.00 85.75 171 GLY A CA 1
ATOM 1393 C C . GLY A 1 171 ? 20.745 -1.337 -6.045 1.00 85.75 171 GLY A C 1
ATOM 1394 O O . GLY A 1 171 ? 19.900 -0.632 -6.599 1.00 85.75 171 GLY A O 1
ATOM 1395 N N . LEU A 1 172 ? 20.890 -2.629 -6.340 1.00 88.00 172 LEU A N 1
ATOM 1396 C CA . LEU A 1 172 ? 19.968 -3.355 -7.218 1.00 88.00 172 LEU A CA 1
ATOM 1397 C C . LEU A 1 172 ? 18.690 -3.716 -6.457 1.00 88.00 172 LEU A C 1
ATOM 1399 O O . LEU A 1 172 ? 18.740 -3.943 -5.253 1.00 88.00 172 LEU A O 1
ATOM 1403 N N . MET A 1 173 ? 17.572 -3.847 -7.172 1.00 86.94 173 MET A N 1
ATOM 1404 C CA . MET A 1 173 ? 16.307 -4.361 -6.631 1.00 86.94 173 MET A CA 1
ATOM 1405 C C . MET A 1 173 ? 15.810 -3.640 -5.363 1.00 86.94 173 MET A C 1
ATOM 1407 O O . MET A 1 173 ? 15.278 -4.281 -4.459 1.00 86.94 173 MET A O 1
ATOM 1411 N N . GLY A 1 174 ? 15.976 -2.317 -5.290 1.00 84.06 174 GLY A N 1
ATOM 1412 C CA . GLY A 1 174 ? 15.539 -1.529 -4.135 1.00 84.06 174 GLY A CA 1
ATOM 1413 C C . GLY A 1 174 ? 16.501 -1.538 -2.942 1.00 84.06 174 GLY A C 1
ATOM 1414 O O . GLY A 1 174 ? 16.117 -1.127 -1.852 1.00 84.06 174 GLY A O 1
ATOM 1415 N N . ASP A 1 175 ? 17.731 -2.032 -3.110 1.00 81.00 175 ASP A N 1
ATOM 1416 C CA . ASP A 1 175 ? 18.725 -2.087 -2.034 1.00 81.00 175 ASP A CA 1
ATOM 1417 C C . ASP A 1 175 ? 19.506 -0.768 -1.863 1.00 81.00 175 ASP A C 1
ATOM 1419 O O . ASP A 1 175 ? 19.705 0.004 -2.804 1.00 81.00 175 ASP A O 1
ATOM 1423 N N . GLY A 1 176 ? 20.036 -0.537 -0.664 1.00 84.38 176 GLY A N 1
ATOM 1424 C CA . GLY A 1 176 ? 20.865 0.622 -0.342 1.00 84.38 176 GLY A CA 1
ATOM 1425 C C . GLY A 1 176 ? 20.081 1.910 -0.068 1.00 84.38 176 GLY A C 1
ATOM 1426 O O . GLY A 1 176 ? 18.966 1.886 0.445 1.00 84.38 176 GLY A O 1
ATOM 1427 N N . ASN A 1 177 ? 20.709 3.057 -0.343 1.00 83.69 177 ASN A N 1
ATOM 1428 C CA . ASN A 1 177 ? 20.135 4.368 -0.045 1.00 83.69 177 ASN A CA 1
ATOM 1429 C C . ASN A 1 177 ? 18.971 4.673 -0.989 1.00 83.69 177 ASN A C 1
ATOM 1431 O O . ASN A 1 177 ? 19.154 4.634 -2.204 1.00 83.69 177 ASN A O 1
ATOM 1435 N N . GLU A 1 178 ? 17.827 5.035 -0.412 1.00 88.00 178 GLU A N 1
ATOM 1436 C CA . GLU A 1 178 ? 16.606 5.430 -1.115 1.00 88.00 178 GLU A CA 1
ATOM 1437 C C . GLU A 1 178 ? 16.505 6.958 -1.235 1.00 88.00 178 GLU A C 1
ATOM 1439 O O . GLU A 1 178 ? 16.773 7.691 -0.278 1.00 88.00 178 GLU A O 1
ATOM 1444 N N . VAL A 1 179 ? 16.082 7.436 -2.405 1.00 86.56 179 VAL A N 1
ATOM 1445 C CA . VAL A 1 179 ? 15.754 8.842 -2.670 1.00 86.56 179 VAL A CA 1
ATOM 1446 C C . VAL A 1 179 ? 14.422 8.905 -3.416 1.00 86.56 179 VAL A C 1
ATOM 1448 O O . VAL A 1 179 ? 14.297 8.330 -4.493 1.00 86.56 179 VAL A O 1
ATOM 1451 N N . GLU A 1 180 ? 13.423 9.611 -2.881 1.00 87.56 180 GLU A N 1
ATOM 1452 C CA . GLU A 1 180 ? 12.177 9.884 -3.615 1.00 87.56 180 GLU A CA 1
ATOM 1453 C C . GLU A 1 180 ? 12.452 10.919 -4.718 1.00 87.56 180 GLU A C 1
ATOM 1455 O O . GLU A 1 180 ? 12.943 12.014 -4.447 1.00 87.56 180 GLU A O 1
ATOM 1460 N N . LEU A 1 181 ? 12.168 10.548 -5.968 1.00 83.56 181 LEU A N 1
ATOM 1461 C CA . LEU A 1 181 ? 12.451 11.345 -7.167 1.00 83.56 181 LEU A CA 1
ATOM 1462 C C . LEU A 1 181 ? 11.225 12.092 -7.691 1.00 83.56 181 LEU A C 1
ATOM 1464 O O . LEU A 1 181 ? 11.368 13.028 -8.473 1.00 83.56 181 LEU A O 1
ATOM 1468 N N . SER A 1 182 ? 10.022 11.688 -7.281 1.00 74.44 182 SER A N 1
ATOM 1469 C CA . SER A 1 182 ? 8.788 12.325 -7.731 1.00 74.44 182 SER A CA 1
ATOM 1470 C C . SER A 1 182 ? 8.589 13.691 -7.062 1.00 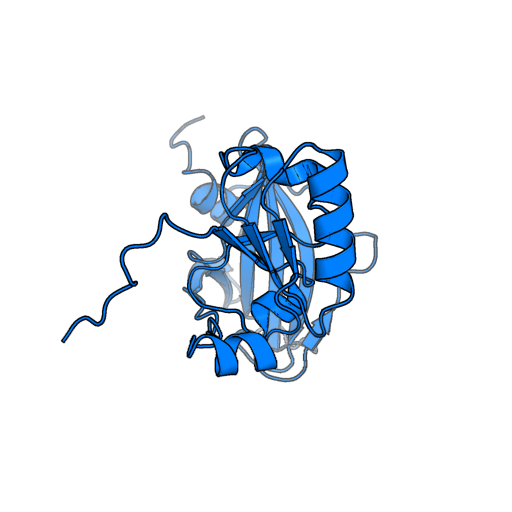74.44 182 SER A C 1
ATOM 1472 O O . SER A 1 182 ? 8.077 13.778 -5.945 1.00 74.44 182 SER A O 1
ATOM 1474 N N . GLU A 1 183 ? 8.941 14.775 -7.759 1.00 56.69 183 GLU A N 1
ATOM 1475 C CA . GLU A 1 183 ? 8.353 16.099 -7.518 1.00 56.69 183 GLU A CA 1
ATOM 1476 C C . GLU A 1 183 ? 6.990 16.196 -8.239 1.00 56.69 183 GLU A C 1
ATOM 1478 O O . GLU A 1 183 ? 6.686 15.411 -9.129 1.00 56.69 183 GLU A O 1
ATOM 1483 N N . LYS A 1 184 ? 6.125 17.138 -7.835 1.00 49.62 184 LYS A N 1
ATOM 1484 C CA . LYS A 1 184 ? 4.692 17.297 -8.207 1.00 49.62 184 LYS A CA 1
ATOM 1485 C C . LYS A 1 184 ? 4.304 17.246 -9.714 1.00 49.62 184 LYS A C 1
ATOM 1487 O O . LYS A 1 184 ? 3.127 17.454 -10.019 1.00 49.62 184 LYS A O 1
ATOM 1492 N N . SER A 1 185 ? 5.221 17.013 -10.652 1.00 47.44 185 SER A N 1
ATOM 1493 C CA . SER A 1 185 ? 5.024 17.061 -12.107 1.00 47.44 185 SER A CA 1
ATOM 1494 C C . SER A 1 185 ? 4.628 15.750 -12.799 1.00 47.44 185 SER A C 1
ATOM 1496 O O . SER A 1 185 ? 4.211 15.814 -13.952 1.00 47.44 185 SER A O 1
ATOM 1498 N N . ASP A 1 186 ? 4.662 14.589 -12.143 1.00 51.50 186 ASP A N 1
ATOM 1499 C CA . ASP A 1 186 ? 4.626 13.303 -12.878 1.00 51.50 186 ASP A CA 1
ATOM 1500 C C . ASP A 1 186 ? 3.221 12.691 -13.071 1.00 51.50 186 ASP A C 1
ATOM 1502 O O . ASP A 1 186 ? 3.065 11.534 -13.446 1.00 51.50 186 ASP A O 1
ATOM 1506 N N . ASN A 1 187 ? 2.162 13.495 -12.924 1.00 59.03 187 ASN A N 1
ATOM 1507 C CA . ASN A 1 187 ? 0.754 13.092 -13.108 1.00 59.03 187 ASN A CA 1
ATOM 1508 C C . ASN A 1 187 ? 0.334 12.838 -14.577 1.00 59.03 187 ASN A C 1
ATOM 1510 O O . ASN A 1 187 ? -0.860 12.883 -14.899 1.00 59.03 187 ASN A O 1
ATOM 1514 N N . ILE A 1 188 ? 1.284 12.613 -15.484 1.00 78.56 188 ILE A N 1
ATOM 1515 C CA . ILE A 1 188 ? 1.010 12.429 -16.910 1.00 78.56 188 ILE A CA 1
ATOM 1516 C C . ILE A 1 188 ? 0.612 10.976 -17.157 1.00 78.56 188 ILE A C 1
ATOM 1518 O O . ILE A 1 188 ? 1.372 10.046 -16.902 1.00 78.56 188 ILE A O 1
ATOM 1522 N N . TRP A 1 189 ? -0.590 10.791 -17.695 1.00 85.44 189 TRP A N 1
ATOM 1523 C CA . TRP A 1 189 ? -1.028 9.496 -18.195 1.00 85.44 189 TRP A CA 1
ATOM 1524 C C . TRP A 1 189 ? -0.231 9.115 -19.440 1.00 85.44 189 TRP A C 1
ATOM 1526 O O . TRP A 1 189 ? -0.253 9.828 -20.444 1.00 85.44 189 TRP A O 1
ATOM 1536 N N . MET A 1 190 ? 0.442 7.974 -19.367 1.00 83.25 190 MET A N 1
ATOM 1537 C CA . MET A 1 190 ? 1.134 7.344 -20.480 1.00 83.25 190 MET A CA 1
ATOM 1538 C C . MET A 1 190 ? 0.213 6.298 -21.102 1.00 83.25 190 MET A C 1
ATOM 1540 O O . MET A 1 190 ? -0.331 5.439 -20.408 1.00 83.25 190 MET A O 1
ATOM 1544 N N . TYR A 1 191 ? 0.029 6.386 -22.414 1.00 79.19 191 TYR A N 1
ATOM 1545 C CA . TYR A 1 191 ? -0.753 5.416 -23.175 1.00 79.19 191 TYR A CA 1
ATOM 1546 C C . TYR A 1 191 ? 0.109 4.217 -23.552 1.00 79.19 191 TYR A C 1
ATOM 1548 O O . TYR A 1 191 ? 1.317 4.359 -23.772 1.00 79.19 191 TYR A O 1
ATOM 1556 N N . ALA A 1 192 ? -0.517 3.046 -23.659 1.00 75.81 192 ALA A N 1
ATOM 1557 C CA . ALA A 1 192 ? 0.163 1.865 -24.156 1.00 75.81 192 ALA A CA 1
ATOM 1558 C C . ALA A 1 192 ? 0.681 2.099 -25.576 1.00 75.81 192 ALA A C 1
ATOM 1560 O O . ALA A 1 192 ? -0.039 2.538 -26.472 1.00 75.81 192 ALA A O 1
ATOM 1561 N N . THR A 1 193 ? 1.948 1.777 -25.785 1.00 81.81 193 THR A N 1
ATOM 1562 C CA . THR A 1 193 ? 2.517 1.608 -27.119 1.00 81.81 193 THR A CA 1
ATOM 1563 C C . THR A 1 193 ? 3.055 0.191 -27.171 1.00 81.81 193 THR A C 1
ATOM 1565 O O . THR A 1 193 ? 3.857 -0.189 -26.314 1.00 81.81 193 THR A O 1
ATOM 1568 N N . ALA A 1 194 ? 2.576 -0.602 -28.129 1.00 78.06 194 ALA A N 1
ATOM 1569 C CA . ALA A 1 194 ? 2.940 -2.010 -28.246 1.00 78.06 194 ALA A CA 1
ATOM 1570 C C . ALA A 1 194 ? 4.467 -2.190 -28.280 1.00 78.06 194 ALA A C 1
ATOM 1572 O O . ALA A 1 194 ? 5.180 -1.427 -28.935 1.00 78.06 194 ALA A O 1
ATOM 1573 N N . GLY A 1 195 ? 4.965 -3.176 -27.533 1.00 78.81 195 GLY A N 1
ATOM 1574 C CA . GLY A 1 195 ? 6.398 -3.469 -27.421 1.00 78.81 195 GLY A CA 1
ATOM 1575 C C . GLY A 1 195 ? 7.201 -2.509 -26.534 1.00 78.81 195 GLY A C 1
ATOM 1576 O O . GLY A 1 195 ? 8.395 -2.718 -26.348 1.00 78.81 195 GLY A O 1
ATOM 1577 N N . THR A 1 196 ? 6.582 -1.477 -25.951 1.00 86.81 196 THR A N 1
ATOM 1578 C CA . THR A 1 196 ? 7.230 -0.667 -24.905 1.00 86.81 196 THR A CA 1
ATOM 1579 C C . THR A 1 196 ? 7.018 -1.298 -23.527 1.00 86.81 196 THR A C 1
ATOM 1581 O O . THR A 1 196 ? 5.988 -1.945 -23.327 1.00 86.81 196 THR A O 1
ATOM 1584 N N . PRO A 1 197 ? 7.910 -1.068 -22.541 1.00 88.44 197 PRO A N 1
ATOM 1585 C CA . PRO A 1 197 ? 7.709 -1.562 -21.178 1.00 88.44 197 PRO A CA 1
ATOM 1586 C C . PRO A 1 197 ? 6.330 -1.197 -20.608 1.00 88.44 197 PRO A C 1
ATOM 1588 O O . PRO A 1 197 ? 5.632 -2.058 -20.092 1.00 88.44 197 PRO A O 1
ATOM 1591 N N . ASN A 1 198 ? 5.873 0.044 -20.796 1.00 87.31 198 ASN A N 1
ATOM 1592 C CA . ASN A 1 198 ? 4.546 0.464 -20.333 1.00 87.31 198 ASN A CA 1
ATOM 1593 C C . ASN A 1 198 ? 3.401 -0.279 -21.036 1.00 87.31 198 ASN A C 1
ATOM 1595 O O . ASN A 1 198 ? 2.401 -0.585 -20.393 1.00 87.31 198 ASN A O 1
ATOM 1599 N N . GLY A 1 199 ? 3.534 -0.560 -22.337 1.00 88.38 199 GLY A N 1
ATOM 1600 C CA . GLY A 1 199 ? 2.559 -1.371 -23.068 1.00 88.38 199 GLY A CA 1
ATOM 1601 C C . GLY A 1 199 ? 2.469 -2.784 -22.497 1.00 88.38 199 GLY A C 1
ATOM 1602 O O . GLY A 1 199 ? 1.386 -3.223 -22.136 1.00 88.38 199 GLY A O 1
ATOM 1603 N N . ILE A 1 200 ? 3.619 -3.432 -22.296 1.00 89.94 200 ILE A N 1
ATOM 1604 C CA . ILE A 1 200 ? 3.679 -4.794 -21.750 1.00 89.94 200 ILE A CA 1
ATOM 1605 C C . ILE A 1 200 ? 3.160 -4.841 -20.305 1.00 89.94 200 ILE A C 1
ATOM 1607 O O . ILE A 1 200 ? 2.441 -5.764 -19.935 1.00 89.94 200 ILE A O 1
ATOM 1611 N N . LEU A 1 201 ? 3.469 -3.834 -19.480 1.00 90.31 201 LEU A N 1
ATOM 1612 C CA . LEU A 1 201 ? 2.920 -3.724 -18.126 1.00 90.31 201 LEU A CA 1
ATOM 1613 C C . LEU A 1 201 ? 1.386 -3.662 -18.147 1.00 90.31 201 LEU A C 1
ATOM 1615 O O . LEU A 1 201 ? 0.736 -4.317 -17.335 1.00 90.31 201 LEU A O 1
ATOM 1619 N N . LEU A 1 202 ? 0.805 -2.882 -19.062 1.00 89.94 202 LEU A N 1
ATOM 1620 C CA . LEU A 1 202 ? -0.645 -2.781 -19.217 1.00 89.94 202 LEU A CA 1
ATOM 1621 C C . LEU A 1 202 ? -1.258 -4.104 -19.687 1.00 89.94 202 LEU A C 1
ATOM 1623 O O . LEU A 1 202 ? -2.275 -4.509 -19.128 1.00 89.94 202 LEU A O 1
ATOM 1627 N N . ASP A 1 203 ? -0.613 -4.818 -20.613 1.00 88.62 203 ASP A N 1
ATOM 1628 C CA . ASP A 1 203 ? -1.036 -6.162 -21.033 1.00 88.62 203 ASP A CA 1
ATOM 1629 C C . ASP A 1 203 ? -1.057 -7.145 -19.851 1.00 88.62 203 ASP A C 1
ATOM 1631 O O . ASP A 1 203 ? -2.045 -7.852 -19.637 1.00 88.62 203 ASP A O 1
ATOM 1635 N N . VAL A 1 204 ? 0.008 -7.150 -19.040 1.00 87.12 204 VAL A N 1
ATOM 1636 C CA . VAL A 1 204 ? 0.132 -8.009 -17.851 1.00 87.12 204 VAL A CA 1
ATOM 1637 C C . VAL A 1 204 ? -0.939 -7.679 -16.811 1.00 87.12 204 VAL A C 1
ATOM 1639 O O . VAL A 1 204 ? -1.565 -8.578 -16.254 1.00 87.12 204 VAL A O 1
ATOM 1642 N N . MET A 1 205 ? -1.173 -6.393 -16.542 1.00 87.38 205 MET A N 1
ATOM 1643 C CA . MET A 1 205 ? -2.037 -5.960 -15.440 1.00 87.38 205 MET A CA 1
ATOM 1644 C C . MET A 1 205 ? -3.524 -5.919 -15.799 1.00 87.38 2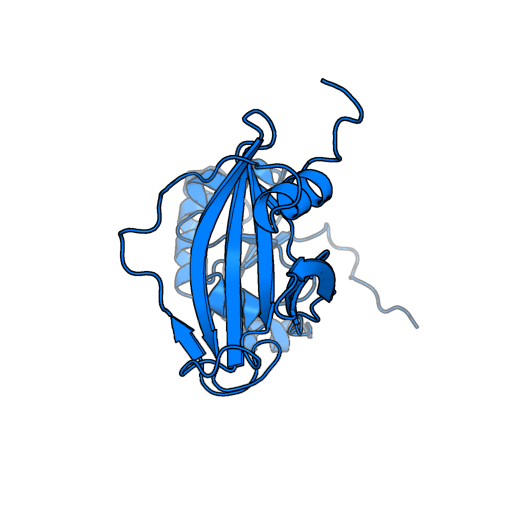05 MET A C 1
ATOM 1646 O O . MET A 1 205 ? -4.373 -6.114 -14.923 1.00 87.38 205 MET A O 1
ATOM 1650 N N . CYS A 1 206 ? -3.860 -5.663 -17.061 1.00 88.06 206 CYS A N 1
ATOM 1651 C CA . CYS A 1 206 ? -5.240 -5.562 -17.530 1.00 88.06 206 CYS A CA 1
ATOM 1652 C C . CYS A 1 206 ? -5.744 -6.836 -18.215 1.00 88.06 206 CYS A C 1
ATOM 1654 O O . CYS A 1 206 ? -6.942 -6.925 -18.462 1.00 88.06 206 CYS A O 1
ATOM 1656 N N . GLY A 1 207 ? -4.873 -7.831 -18.432 1.00 76.06 207 GLY A N 1
ATOM 1657 C CA . GLY A 1 207 ? -5.228 -9.097 -19.067 1.00 76.06 207 GLY A CA 1
ATOM 1658 C C . GLY A 1 207 ? -5.444 -8.901 -20.560 1.00 76.06 207 GLY A C 1
ATOM 1659 O O . GLY A 1 207 ? -6.588 -8.909 -20.996 1.00 76.06 207 GLY A O 1
ATOM 1660 N N . GLY A 1 208 ? -4.341 -8.675 -21.286 1.00 55.34 208 GLY A N 1
ATOM 1661 C CA . GLY A 1 208 ? -4.302 -8.294 -22.700 1.00 55.34 208 GLY A CA 1
ATOM 1662 C C . GLY A 1 208 ? -5.472 -8.815 -23.537 1.00 55.34 208 GLY A C 1
ATOM 1663 O O . GLY A 1 208 ? -5.687 -10.024 -23.630 1.00 55.34 208 GLY A O 1
ATOM 1664 N N . ASP A 1 209 ? -6.196 -7.890 -24.174 1.00 42.25 209 ASP A N 1
ATOM 1665 C CA . ASP A 1 209 ? -7.013 -8.220 -25.338 1.00 42.25 209 ASP A CA 1
ATOM 1666 C C . ASP A 1 209 ? -6.027 -8.701 -26.421 1.00 42.25 209 ASP A C 1
ATOM 1668 O O . ASP A 1 209 ? -5.358 -7.905 -27.087 1.00 42.25 209 ASP A O 1
ATOM 1672 N N . GLU A 1 210 ? -5.927 -10.018 -26.614 1.00 40.00 210 GLU A N 1
ATOM 1673 C CA . GLU A 1 210 ? -5.753 -10.517 -27.973 1.00 40.00 210 GLU A CA 1
ATOM 1674 C C . GLU A 1 210 ? -6.900 -9.907 -28.804 1.00 40.00 210 GLU A C 1
ATOM 1676 O O . GLU A 1 210 ? -8.067 -10.186 -28.550 1.00 40.00 210 GLU A O 1
ATOM 1681 N N . GLU A 1 211 ? -6.542 -9.054 -29.768 1.00 39.75 211 GLU A N 1
ATOM 1682 C CA . GLU A 1 211 ? -7.408 -8.386 -30.757 1.00 39.75 211 GLU A CA 1
ATOM 1683 C C . GLU A 1 211 ? -8.212 -7.146 -30.306 1.00 39.75 211 GLU A C 1
ATOM 1685 O O . GLU A 1 211 ? -9.339 -7.249 -29.820 1.00 39.75 211 GLU A O 1
ATOM 1690 N N . LYS A 1 212 ? -7.716 -5.954 -30.684 1.00 34.62 212 LYS A N 1
ATOM 1691 C CA . LYS A 1 212 ? -8.498 -4.944 -31.431 1.00 34.62 212 LYS A CA 1
ATOM 1692 C C . LYS A 1 212 ? -7.637 -4.207 -32.454 1.00 34.62 212 LYS A C 1
ATOM 1694 O O . LYS A 1 212 ? -6.506 -3.813 -32.101 1.00 34.62 212 LYS A O 1
#

Radius of gyration: 21.33 Å; chains: 1; bounding box: 50×45×59 Å

Foldseek 3Di:
DDDDDPPDQDAAEEEQEDPVVVLQWDWPRHDYDHLVCCLPCVVVVVADLAGAYEYEYAFQPSLVSSQVSSVVVRNDHYDRPTHRVSCCVVVVTDTDNPPPDFPWDFQDADPLGKTKTWGPVQWDDDPQKIKTKMKIQCCSVPDQARMKIFIWIANLVQQWIFTPWMWGANDHPNDHDIDTPDDPPGRDIDHADPRDPSVSVSCVPNVDPPDD

pLDDT: mean 83.25, std 15.55, range [25.83, 98.12]